Protein AF-A0A931RIU1-F1 (afdb_monomer)

Structure (mmCIF, N/CA/C/O backbone):
data_AF-A0A931RIU1-F1
#
_entry.id   AF-A0A931RIU1-F1
#
loop_
_atom_site.group_PDB
_atom_site.id
_atom_site.type_symbol
_atom_site.label_atom_id
_atom_site.label_alt_id
_atom_site.label_comp_id
_atom_site.label_asym_id
_atom_site.label_entity_id
_atom_site.label_seq_id
_atom_site.pdbx_PDB_ins_code
_atom_site.Cartn_x
_atom_site.Cartn_y
_atom_site.Cartn_z
_atom_site.occupancy
_atom_site.B_iso_or_equiv
_atom_site.auth_seq_id
_atom_site.auth_comp_id
_atom_site.auth_asym_id
_atom_site.auth_atom_id
_atom_site.pdbx_PDB_model_num
ATOM 1 N N . MET A 1 1 ? 2.334 53.697 -47.566 1.00 48.50 1 MET A N 1
ATOM 2 C CA . MET A 1 1 ? 3.402 53.007 -46.817 1.00 48.50 1 MET A CA 1
ATOM 3 C C . MET A 1 1 ? 4.826 53.383 -47.254 1.00 48.50 1 MET A C 1
ATOM 5 O O . MET A 1 1 ? 5.738 52.954 -46.578 1.00 48.50 1 MET A O 1
ATOM 9 N N . ASN A 1 2 ? 5.047 54.193 -48.310 1.00 54.34 2 ASN A N 1
ATOM 10 C CA . ASN A 1 2 ? 6.411 54.547 -48.764 1.00 54.34 2 ASN A CA 1
ATOM 11 C C . ASN A 1 2 ? 6.981 55.868 -48.213 1.00 54.34 2 ASN A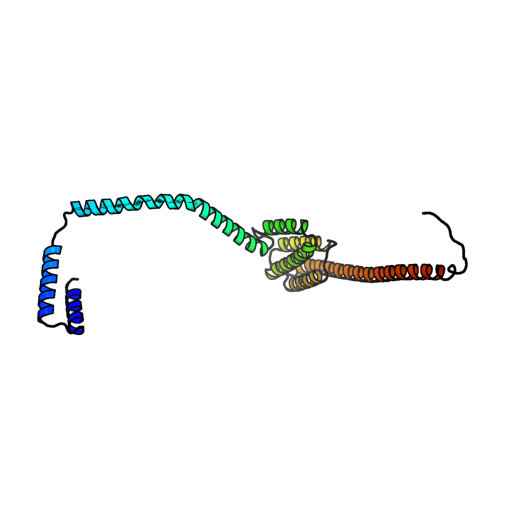 C 1
ATOM 13 O O . ASN A 1 2 ? 8.190 56.035 -48.259 1.00 54.34 2 ASN A O 1
ATOM 17 N N . LYS A 1 3 ? 6.152 56.792 -47.703 1.00 53.47 3 LYS A N 1
ATOM 18 C CA . LYS A 1 3 ? 6.641 58.090 -47.196 1.00 53.47 3 LYS A CA 1
ATOM 19 C C . LYS A 1 3 ? 7.403 57.962 -45.869 1.00 53.47 3 LYS A C 1
ATOM 21 O O . LYS A 1 3 ? 8.453 58.563 -45.726 1.00 53.47 3 LYS A O 1
ATOM 26 N N . ASP A 1 4 ? 6.952 57.077 -44.975 1.00 60.34 4 ASP A N 1
ATOM 27 C CA . ASP A 1 4 ? 7.588 56.871 -43.661 1.00 60.34 4 ASP A CA 1
ATOM 28 C C . ASP A 1 4 ? 9.042 56.386 -43.743 1.00 60.34 4 ASP A C 1
ATOM 30 O O . ASP A 1 4 ? 9.846 56.718 -42.880 1.00 60.34 4 ASP A O 1
ATOM 34 N N . PHE A 1 5 ? 9.391 55.606 -44.771 1.00 64.62 5 PHE A N 1
ATOM 35 C CA . PHE A 1 5 ? 10.747 55.079 -44.931 1.00 64.62 5 PHE A CA 1
ATOM 36 C C . PHE A 1 5 ? 11.718 56.133 -45.477 1.00 64.62 5 PHE A C 1
ATOM 38 O O . PHE A 1 5 ? 12.858 56.205 -45.032 1.00 64.62 5 PHE A O 1
ATOM 45 N N . GLU A 1 6 ? 11.262 56.968 -46.415 1.00 62.00 6 GLU A N 1
ATOM 46 C CA . GLU A 1 6 ? 12.059 58.078 -46.955 1.00 62.00 6 GLU A CA 1
ATOM 47 C C . GLU A 1 6 ? 12.343 59.118 -45.867 1.00 62.00 6 GLU A C 1
ATOM 49 O O . GLU A 1 6 ? 13.490 59.520 -45.685 1.00 62.00 6 GLU A O 1
ATOM 54 N N . ASP A 1 7 ? 11.324 59.466 -45.079 1.00 68.19 7 ASP A N 1
ATOM 55 C CA . ASP A 1 7 ? 11.454 60.432 -43.988 1.00 68.19 7 ASP A CA 1
ATOM 56 C C . ASP A 1 7 ? 12.332 59.900 -42.836 1.00 68.19 7 ASP A C 1
ATOM 58 O O . ASP A 1 7 ? 13.032 60.676 -42.178 1.00 68.19 7 ASP A O 1
ATOM 62 N N . GLN A 1 8 ? 12.338 58.580 -42.595 1.00 71.31 8 GLN A N 1
ATOM 63 C CA . GLN A 1 8 ? 13.250 57.944 -41.636 1.00 71.31 8 GLN A CA 1
ATOM 64 C C . GLN A 1 8 ? 14.701 57.949 -42.118 1.00 71.31 8 GLN A C 1
ATOM 66 O O . GLN A 1 8 ? 15.583 58.309 -41.339 1.00 71.31 8 GLN A O 1
ATOM 71 N N . LEU A 1 9 ? 14.947 57.625 -43.391 1.00 67.19 9 LEU A N 1
ATOM 72 C CA . LEU A 1 9 ? 16.302 57.637 -43.946 1.00 67.19 9 LEU A CA 1
ATOM 73 C C . LEU A 1 9 ? 16.907 59.042 -43.935 1.00 67.19 9 LEU A C 1
ATOM 75 O O . LEU A 1 9 ? 18.066 59.199 -43.573 1.00 67.19 9 LEU A O 1
ATOM 79 N N . ILE A 1 10 ? 16.128 60.077 -44.273 1.00 66.56 10 ILE A N 1
ATOM 80 C CA . ILE A 1 10 ? 16.618 61.465 -44.242 1.00 66.56 10 ILE A CA 1
ATOM 81 C C . ILE A 1 10 ? 17.047 61.857 -42.820 1.00 66.56 10 ILE A C 1
ATOM 83 O O . ILE A 1 10 ? 18.111 62.455 -42.653 1.00 66.56 10 ILE A O 1
ATOM 87 N N . ARG A 1 11 ? 16.271 61.476 -41.793 1.00 70.75 11 ARG A N 1
ATOM 88 C CA . ARG A 1 11 ? 16.632 61.745 -40.389 1.00 70.75 11 ARG A CA 1
ATOM 89 C C . ARG A 1 11 ? 17.887 61.008 -39.946 1.00 70.75 11 ARG A C 1
ATOM 91 O O . ARG A 1 11 ? 18.707 61.607 -39.258 1.00 70.75 11 ARG A O 1
ATOM 98 N N . GLU A 1 12 ? 18.043 59.740 -40.318 1.00 68.50 12 GLU A N 1
ATOM 99 C CA . GLU A 1 12 ? 19.244 58.968 -39.969 1.00 68.50 12 GLU A CA 1
ATOM 100 C C . GLU A 1 12 ? 20.494 59.546 -40.654 1.00 68.50 12 GLU A C 1
ATOM 102 O O . GLU A 1 12 ? 21.517 59.768 -40.004 1.00 68.50 12 GLU A O 1
ATOM 107 N N . LEU A 1 13 ? 20.390 59.930 -41.928 1.00 65.19 13 LEU A N 1
ATOM 108 C CA . LEU A 1 13 ? 21.502 60.531 -42.674 1.00 65.19 13 LEU A CA 1
ATOM 109 C C . LEU A 1 13 ? 21.873 61.939 -42.167 1.00 65.19 13 LEU A C 1
ATOM 111 O O . LEU A 1 13 ? 23.023 62.358 -42.281 1.00 65.19 13 LEU A O 1
ATOM 115 N N . GLU A 1 14 ? 20.921 62.693 -41.605 1.00 65.62 14 GLU A N 1
ATOM 116 C CA . GLU A 1 14 ? 21.201 63.954 -40.900 1.00 65.62 14 GLU A CA 1
ATOM 117 C C . GLU A 1 14 ? 21.941 63.737 -39.578 1.00 65.62 14 GLU A C 1
ATOM 119 O O . GLU A 1 14 ? 22.805 64.541 -39.228 1.00 65.62 14 GLU A O 1
ATOM 124 N N . THR A 1 15 ? 21.646 62.648 -38.866 1.00 70.56 15 THR A N 1
ATOM 125 C CA . THR A 1 15 ? 22.311 62.335 -37.593 1.00 70.56 15 THR A CA 1
ATOM 126 C C . THR A 1 15 ? 23.747 61.834 -37.765 1.00 70.56 15 THR A C 1
ATOM 128 O O . THR A 1 15 ? 24.555 62.016 -36.858 1.00 70.56 15 THR A O 1
ATOM 131 N N . GLU A 1 16 ? 24.091 61.276 -38.930 1.00 67.12 16 GLU A N 1
ATOM 132 C CA . GLU A 1 16 ? 25.439 60.763 -39.229 1.00 67.12 16 GLU A CA 1
ATOM 133 C C . GLU A 1 16 ? 26.384 61.796 -39.878 1.00 67.12 16 GLU A C 1
ATOM 135 O O . GLU A 1 16 ? 27.537 61.483 -40.164 1.00 67.12 16 GLU A O 1
ATOM 140 N N . GLY A 1 17 ? 25.947 63.052 -40.051 1.00 65.31 17 GLY A N 1
ATOM 141 C CA . GLY A 1 17 ? 26.822 64.154 -40.482 1.00 65.31 17 GLY A CA 1
ATOM 142 C C . GLY A 1 17 ? 27.225 64.127 -41.961 1.00 65.31 17 GLY A C 1
ATOM 143 O O . GLY A 1 17 ? 28.232 64.732 -42.327 1.00 65.31 17 GLY A O 1
ATOM 144 N N . ILE A 1 18 ? 26.445 63.446 -42.802 1.00 67.94 18 ILE A N 1
ATOM 145 C CA . ILE A 1 18 ? 26.689 63.299 -44.244 1.00 67.94 18 ILE A CA 1
ATOM 146 C C . ILE A 1 18 ? 26.502 64.640 -44.962 1.00 67.94 18 ILE A C 1
ATOM 148 O O . ILE A 1 18 ? 25.561 65.395 -44.674 1.00 67.94 18 ILE A O 1
ATOM 152 N N . THR A 1 19 ? 27.402 64.937 -45.900 1.00 71.62 19 THR A N 1
ATOM 153 C CA . THR A 1 19 ? 27.401 66.209 -46.631 1.00 71.62 19 THR A CA 1
ATOM 154 C C . THR A 1 19 ? 26.222 66.298 -47.613 1.00 71.62 19 THR A C 1
ATOM 156 O O . THR A 1 19 ? 25.706 65.269 -48.053 1.00 71.62 19 THR A O 1
ATOM 159 N N . PRO A 1 20 ? 25.741 67.509 -47.962 1.00 70.69 20 PRO A N 1
ATOM 160 C CA . PRO A 1 20 ? 24.597 67.667 -48.866 1.00 70.69 20 PRO A CA 1
ATOM 161 C C . PRO A 1 20 ? 24.788 66.972 -50.223 1.00 70.69 20 PRO A C 1
ATOM 163 O O . PRO A 1 20 ? 23.850 66.354 -50.715 1.00 70.69 20 PRO A O 1
ATOM 166 N N . ASP A 1 21 ? 26.009 66.989 -50.764 1.00 73.81 21 ASP A N 1
ATOM 167 C CA . ASP A 1 21 ? 26.331 66.400 -52.070 1.00 73.81 21 ASP A CA 1
ATOM 168 C C . ASP A 1 21 ? 26.198 64.861 -52.064 1.00 73.81 21 ASP A C 1
ATOM 170 O O . ASP A 1 21 ? 25.671 64.266 -53.002 1.00 73.81 21 ASP A O 1
ATOM 174 N N . GLU A 1 22 ? 26.583 64.201 -50.966 1.00 68.56 22 GLU A N 1
ATOM 175 C CA . GLU A 1 22 ? 26.457 62.743 -50.801 1.00 68.56 22 GLU A CA 1
ATOM 176 C C . GLU A 1 22 ? 24.992 62.295 -50.653 1.00 68.56 22 GLU A C 1
ATOM 178 O O . GLU A 1 22 ? 24.631 61.176 -51.033 1.00 68.56 22 GLU A O 1
ATOM 183 N N . LYS A 1 23 ? 24.120 63.165 -50.123 1.00 68.00 23 LYS A N 1
ATOM 184 C CA . LYS A 1 23 ? 22.680 62.880 -50.026 1.00 68.00 23 LYS A CA 1
ATOM 185 C C . LYS A 1 23 ? 22.024 62.872 -51.398 1.00 68.00 23 LYS A C 1
ATOM 187 O O . LYS A 1 23 ? 21.209 61.987 -51.664 1.00 68.00 23 LYS A O 1
ATOM 192 N N . ASP A 1 24 ? 22.392 63.814 -52.259 1.00 74.88 24 ASP A N 1
ATOM 193 C CA . ASP A 1 24 ? 21.843 63.907 -53.610 1.00 74.88 24 ASP A CA 1
ATOM 194 C C . ASP A 1 24 ? 22.252 62.692 -54.459 1.00 74.88 24 ASP A C 1
ATOM 196 O O . ASP A 1 24 ? 21.401 62.085 -55.118 1.00 74.88 24 ASP A O 1
ATOM 200 N N . GLU A 1 25 ? 23.503 62.229 -54.343 1.00 76.62 25 GLU A N 1
ATOM 201 C CA . GLU A 1 25 ? 23.949 60.985 -54.989 1.00 76.62 25 GLU A CA 1
ATOM 202 C C . GLU A 1 25 ? 23.181 59.753 -54.483 1.00 76.62 25 GLU A C 1
ATOM 204 O O . GLU A 1 25 ? 22.768 58.893 -55.271 1.00 76.62 25 GLU A O 1
ATOM 209 N N . LEU A 1 26 ? 22.924 59.666 -53.173 1.00 69.00 26 LEU A N 1
ATOM 210 C CA . LEU A 1 26 ? 22.159 58.559 -52.597 1.00 69.00 26 LEU A CA 1
ATOM 211 C C . LEU A 1 26 ? 20.701 58.567 -53.083 1.00 69.00 26 LEU A C 1
ATOM 213 O O . LEU A 1 26 ? 20.138 57.507 -53.380 1.00 69.00 26 LEU A O 1
ATOM 217 N N . PHE A 1 27 ? 20.093 59.749 -53.207 1.00 73.25 27 PHE A N 1
ATOM 218 C CA . PHE A 1 27 ? 18.749 59.899 -53.764 1.00 73.25 27 PHE A CA 1
ATOM 219 C C . PHE A 1 27 ? 18.682 59.469 -55.228 1.00 73.25 27 PHE A C 1
ATOM 221 O O . PHE A 1 27 ? 17.726 58.786 -55.617 1.00 73.25 27 PHE A O 1
ATOM 228 N N . ASP A 1 28 ? 19.703 59.785 -56.021 1.00 78.62 28 ASP A N 1
ATOM 229 C CA . ASP A 1 28 ? 19.803 59.334 -57.408 1.00 78.62 28 ASP A CA 1
ATOM 230 C C . ASP A 1 28 ? 19.956 57.814 -57.510 1.00 78.62 28 ASP A C 1
ATOM 232 O O . ASP A 1 28 ? 19.259 57.178 -58.309 1.00 78.62 28 ASP A O 1
ATOM 236 N N . VAL A 1 29 ? 20.762 57.190 -56.643 1.00 72.69 29 VAL A N 1
ATOM 237 C CA . VAL A 1 29 ? 20.879 55.724 -56.575 1.00 72.69 29 VAL A CA 1
ATOM 238 C C . VAL A 1 29 ? 19.557 55.087 -56.146 1.00 72.69 29 VAL A C 1
ATOM 240 O O . VAL A 1 29 ? 19.110 54.124 -56.772 1.00 72.69 29 VAL A O 1
ATOM 243 N N . ILE A 1 30 ? 18.870 55.632 -55.139 1.00 69.00 30 ILE A N 1
ATOM 244 C CA . ILE A 1 30 ? 17.562 55.129 -54.690 1.00 69.00 30 ILE A CA 1
ATOM 245 C C . ILE A 1 30 ? 16.519 55.264 -55.804 1.00 69.00 30 ILE A C 1
ATOM 247 O O . ILE A 1 30 ? 15.737 54.336 -56.034 1.00 69.00 30 ILE A O 1
ATOM 251 N N . ASN A 1 31 ? 16.514 56.375 -56.539 1.00 69.81 31 ASN A N 1
ATOM 252 C CA . ASN A 1 31 ? 15.610 56.574 -57.669 1.00 69.81 31 ASN A CA 1
ATOM 253 C C . ASN A 1 31 ? 15.955 55.655 -58.846 1.00 69.81 31 ASN A C 1
ATOM 255 O O . ASN A 1 31 ? 15.049 55.094 -59.469 1.00 69.81 31 ASN A O 1
ATOM 259 N N . MET A 1 32 ? 17.237 55.406 -59.106 1.00 70.94 32 MET A N 1
ATOM 260 C CA . MET A 1 32 ? 17.698 54.431 -60.095 1.00 70.94 32 MET A CA 1
ATOM 261 C C . MET A 1 32 ? 17.308 52.996 -59.698 1.00 70.94 32 MET A C 1
ATOM 263 O O . MET A 1 32 ? 16.842 52.223 -60.542 1.00 70.94 32 MET A O 1
ATOM 267 N N . VAL A 1 33 ? 17.392 52.649 -58.411 1.00 65.50 33 VAL A N 1
ATOM 268 C CA . VAL A 1 33 ? 16.948 51.360 -57.848 1.00 65.50 33 VAL A CA 1
ATOM 269 C C . VAL A 1 33 ? 15.422 51.227 -57.876 1.00 65.50 33 VAL A C 1
ATOM 271 O O . VAL A 1 33 ? 14.895 50.164 -58.199 1.00 65.50 33 VAL A O 1
ATOM 274 N N . LYS A 1 34 ? 14.664 52.297 -57.624 1.00 65.06 34 LYS A N 1
ATOM 275 C CA . LYS A 1 34 ? 13.199 52.307 -57.803 1.00 65.06 34 LYS A CA 1
ATOM 276 C C . LYS A 1 34 ? 12.810 52.127 -59.269 1.00 65.06 34 LYS A C 1
ATOM 278 O O . LYS A 1 34 ? 11.916 51.342 -59.582 1.00 65.06 34 LYS A O 1
ATOM 283 N N . LYS A 1 35 ? 13.527 52.786 -60.180 1.00 65.50 35 LYS A N 1
ATOM 284 C CA . LYS A 1 35 ? 13.304 52.681 -61.628 1.00 65.50 35 LYS A CA 1
ATOM 285 C C . LYS A 1 35 ? 13.650 51.286 -62.165 1.00 65.50 35 LYS A C 1
ATOM 287 O O . LYS A 1 35 ? 12.975 50.806 -63.071 1.00 65.50 35 LYS A O 1
ATOM 292 N N . THR A 1 36 ? 14.636 50.605 -61.576 1.00 62.34 36 THR A N 1
ATOM 293 C CA . THR A 1 36 ? 15.013 49.220 -61.927 1.00 62.34 36 THR A CA 1
ATOM 294 C C . THR A 1 36 ? 14.206 48.148 -61.182 1.00 62.34 36 THR A C 1
ATOM 296 O O . THR A 1 36 ? 13.970 47.073 -61.731 1.00 62.34 36 THR A O 1
ATOM 299 N N . SER A 1 37 ? 13.695 48.420 -59.977 1.00 56.12 37 SER A N 1
ATOM 300 C CA . SER A 1 37 ? 12.787 47.513 -59.248 1.00 56.12 37 SER A CA 1
ATOM 301 C C . SER A 1 37 ? 11.350 47.528 -59.784 1.00 56.12 37 SER A C 1
ATOM 303 O O . SER A 1 37 ? 10.587 46.603 -59.510 1.00 56.12 37 SER A O 1
ATOM 305 N N . GLY A 1 38 ? 11.016 48.493 -60.649 1.00 53.31 38 GLY A N 1
ATOM 306 C CA . GLY A 1 38 ? 9.812 48.518 -61.485 1.00 53.31 38 GLY A CA 1
ATOM 307 C C . GLY A 1 38 ? 9.762 47.464 -62.603 1.00 53.31 38 GLY A C 1
ATOM 308 O O . GLY A 1 38 ? 8.866 47.515 -63.446 1.00 53.31 38 GLY A O 1
ATOM 309 N N . ILE A 1 39 ? 10.680 46.488 -62.637 1.00 55.91 39 ILE A N 1
ATOM 310 C CA . ILE A 1 39 ? 10.498 45.286 -63.459 1.00 55.91 39 ILE A CA 1
ATOM 311 C C . ILE A 1 39 ? 9.358 44.482 -62.829 1.00 55.91 39 ILE A C 1
ATOM 313 O O . ILE A 1 39 ? 9.566 43.654 -61.938 1.00 55.91 39 ILE A O 1
ATOM 317 N N . ASN A 1 40 ? 8.139 44.724 -63.312 1.00 56.31 40 ASN A N 1
ATOM 318 C CA . ASN A 1 40 ? 6.987 43.851 -63.121 1.00 56.31 40 ASN A CA 1
ATOM 319 C C . ASN A 1 40 ? 7.362 42.446 -63.604 1.00 56.31 40 ASN A C 1
ATOM 321 O O . ASN A 1 40 ? 7.208 42.103 -64.778 1.00 56.31 40 ASN A O 1
ATOM 325 N N . ARG A 1 41 ? 7.916 41.628 -62.701 1.00 58.66 41 ARG A N 1
ATOM 326 C CA . ARG A 1 41 ? 8.258 40.237 -62.993 1.00 58.66 41 ARG A CA 1
ATOM 327 C C . ARG A 1 41 ? 6.980 39.547 -63.443 1.00 58.66 41 ARG A C 1
ATOM 329 O O . ARG A 1 41 ? 6.005 39.521 -62.692 1.00 58.66 41 ARG A O 1
ATOM 336 N N . SER A 1 42 ? 7.016 39.018 -64.665 1.00 67.25 42 SER A N 1
ATOM 337 C CA . SER A 1 42 ? 5.909 38.301 -65.295 1.00 67.25 42 SER A CA 1
ATOM 338 C C . SER A 1 42 ? 5.249 37.347 -64.298 1.00 67.25 42 SER A C 1
ATOM 340 O O . SER A 1 42 ? 5.933 36.606 -63.585 1.00 67.25 42 SER A O 1
ATOM 342 N N . GLU A 1 43 ? 3.916 37.352 -64.258 1.00 70.44 43 GLU A N 1
ATOM 343 C CA . GLU A 1 43 ? 3.120 36.452 -63.415 1.00 70.44 43 GLU A CA 1
ATOM 344 C C . GLU A 1 43 ? 3.524 34.979 -63.607 1.00 70.44 43 GLU A C 1
ATOM 346 O O . GLU A 1 43 ? 3.479 34.185 -62.667 1.00 70.44 43 GLU A O 1
ATOM 351 N N . ASN A 1 44 ? 4.036 34.623 -64.789 1.00 73.50 44 ASN A N 1
ATOM 352 C CA . ASN A 1 44 ? 4.545 33.285 -65.080 1.00 73.50 44 ASN A CA 1
ATOM 353 C C . ASN A 1 44 ? 5.834 32.967 -64.309 1.00 73.50 44 ASN A C 1
ATOM 355 O O . ASN A 1 44 ? 6.002 31.840 -63.848 1.00 73.50 44 ASN A O 1
ATOM 359 N N . PHE A 1 45 ? 6.716 33.949 -64.103 1.00 73.81 45 PHE A N 1
ATOM 360 C CA . PHE A 1 45 ? 7.918 33.777 -63.285 1.00 73.81 45 PHE A CA 1
ATOM 361 C C . PHE A 1 45 ? 7.563 33.633 -61.803 1.00 73.81 45 PHE A C 1
ATOM 363 O O . PHE A 1 45 ? 8.088 32.746 -61.133 1.00 73.81 45 PHE A O 1
ATOM 370 N N . LYS A 1 46 ? 6.627 34.448 -61.295 1.00 72.94 46 LYS A N 1
ATOM 371 C CA . LYS A 1 46 ? 6.143 34.321 -59.909 1.00 72.94 46 LYS A CA 1
ATOM 372 C C . LYS A 1 46 ? 5.510 32.953 -59.677 1.00 72.94 46 LYS A C 1
ATOM 374 O O . LYS A 1 46 ? 5.860 32.283 -58.710 1.00 72.94 46 LYS A O 1
ATOM 379 N N . LYS A 1 47 ? 4.645 32.502 -60.593 1.00 74.31 47 LYS A N 1
ATOM 380 C CA . LYS A 1 47 ? 4.045 31.163 -60.535 1.00 74.31 47 LYS A CA 1
ATOM 381 C C . LYS A 1 47 ? 5.104 30.065 -60.606 1.00 74.31 47 LYS A C 1
ATOM 383 O O . LYS A 1 47 ? 5.060 29.158 -59.784 1.00 74.31 47 LYS A O 1
ATOM 388 N N . ALA A 1 48 ? 6.084 30.158 -61.506 1.00 77.00 48 ALA A N 1
ATOM 389 C CA . ALA A 1 48 ? 7.170 29.180 -61.602 1.00 77.00 48 ALA A CA 1
ATOM 390 C C . ALA A 1 48 ? 8.028 29.127 -60.325 1.00 77.00 48 ALA A C 1
ATOM 392 O O . ALA A 1 48 ? 8.365 28.042 -59.849 1.00 77.00 48 ALA A O 1
ATOM 393 N N . TYR A 1 49 ? 8.330 30.281 -59.727 1.00 75.50 49 TYR A N 1
ATOM 394 C CA . TYR A 1 49 ? 9.105 30.374 -58.489 1.00 75.50 49 TYR A CA 1
ATOM 395 C C . TYR A 1 49 ? 8.325 29.846 -57.277 1.00 75.50 49 TYR A C 1
ATOM 397 O O . TYR A 1 49 ? 8.855 29.062 -56.489 1.00 75.50 49 TYR A O 1
ATOM 405 N N . LEU A 1 50 ? 7.039 30.194 -57.165 1.00 74.19 50 LEU A N 1
ATOM 406 C CA . LEU A 1 50 ? 6.144 29.668 -56.130 1.00 74.19 50 LEU A CA 1
ATOM 407 C C . LEU A 1 50 ? 5.959 28.154 -56.254 1.00 74.19 50 LEU A C 1
ATOM 409 O O . LEU A 1 50 ? 5.972 27.456 -55.244 1.00 74.19 50 LEU A O 1
ATOM 413 N N . ASN A 1 51 ? 5.850 27.629 -57.475 1.00 72.62 51 ASN A N 1
ATOM 414 C CA . ASN A 1 51 ? 5.731 26.190 -57.700 1.00 72.62 51 ASN A CA 1
ATOM 415 C C . ASN A 1 51 ? 7.037 25.454 -57.334 1.00 72.62 51 ASN A C 1
ATOM 417 O O . ASN A 1 51 ? 7.007 24.365 -56.760 1.00 72.62 51 ASN A O 1
ATOM 421 N N . LYS A 1 52 ? 8.198 26.085 -57.568 1.00 73.12 52 LYS A N 1
ATOM 422 C CA . LYS A 1 52 ? 9.512 25.564 -57.151 1.00 73.12 52 LYS A CA 1
ATOM 423 C C . LYS A 1 52 ? 9.683 25.558 -55.622 1.00 73.12 52 LYS A C 1
ATOM 425 O O . LYS A 1 52 ? 10.205 24.587 -55.081 1.00 73.12 52 LYS A O 1
ATOM 430 N N . LEU A 1 53 ? 9.184 26.581 -54.921 1.00 65.06 53 LEU A N 1
ATOM 431 C CA . LEU A 1 53 ? 9.160 26.640 -53.449 1.00 65.06 53 LEU A CA 1
ATOM 432 C C . LEU A 1 53 ? 8.141 25.669 -52.827 1.00 65.06 53 LEU A C 1
ATOM 434 O O . LEU A 1 53 ? 8.413 25.062 -51.793 1.00 65.06 53 LEU A O 1
ATOM 438 N N . SER A 1 54 ? 6.976 25.498 -53.455 1.00 60.97 54 SER A N 1
ATOM 439 C CA . SER A 1 54 ? 5.925 24.578 -53.000 1.00 60.97 54 SER A CA 1
ATOM 440 C C . SER A 1 54 ? 6.380 23.116 -53.067 1.00 60.97 54 SER A C 1
ATOM 442 O O . SER A 1 54 ? 6.178 22.359 -52.114 1.00 60.97 54 SER A O 1
ATOM 444 N N . ASN A 1 55 ? 7.078 22.731 -54.140 1.00 57.91 55 ASN A N 1
ATOM 445 C CA . ASN A 1 55 ? 7.575 21.365 -54.306 1.00 57.91 55 ASN A CA 1
ATOM 446 C C . ASN A 1 55 ? 8.766 21.012 -53.397 1.00 57.91 55 ASN A C 1
ATOM 448 O O . ASN A 1 55 ? 8.985 19.832 -53.148 1.00 57.91 55 ASN A O 1
ATOM 452 N N . GLN A 1 56 ? 9.472 21.987 -52.807 1.00 56.53 56 GLN A N 1
ATOM 453 C CA . GLN A 1 56 ? 10.513 21.712 -51.802 1.00 56.53 56 GLN A CA 1
ATOM 454 C C . GLN A 1 56 ? 9.966 21.301 -50.419 1.00 56.53 56 GLN A C 1
ATOM 456 O O . GLN A 1 56 ? 10.712 20.769 -49.599 1.00 56.53 56 GLN A O 1
ATOM 461 N N . LYS A 1 57 ? 8.673 21.505 -50.123 1.00 52.44 57 LYS A N 1
ATOM 462 C CA . LYS A 1 57 ? 8.093 21.164 -48.806 1.00 52.44 57 LYS A CA 1
ATOM 463 C C . LYS A 1 57 ? 7.688 19.692 -48.642 1.00 52.44 57 LYS A C 1
ATOM 465 O O . LYS A 1 57 ? 7.339 19.300 -47.529 1.00 52.44 57 LYS A O 1
ATOM 470 N N . LYS A 1 58 ? 7.729 18.874 -49.700 1.00 52.62 58 LYS A N 1
ATOM 471 C CA . LYS A 1 58 ? 7.196 17.497 -49.668 1.00 52.62 58 LYS A CA 1
ATOM 472 C C . LYS A 1 58 ? 8.139 16.440 -49.080 1.00 52.62 58 LYS A C 1
ATOM 474 O O . LYS A 1 58 ? 7.661 15.368 -48.733 1.00 52.62 58 LYS A O 1
ATOM 479 N N . GLU A 1 59 ? 9.422 16.733 -48.862 1.00 53.50 59 GLU A N 1
ATOM 480 C CA . GLU A 1 59 ? 10.363 15.733 -48.318 1.00 53.50 59 GLU A CA 1
ATOM 481 C C . GLU A 1 59 ? 10.455 15.693 -46.782 1.00 53.50 59 GLU A C 1
ATOM 483 O O . GLU A 1 59 ? 11.004 14.751 -46.217 1.00 53.50 59 GLU A O 1
ATOM 488 N N . LYS A 1 60 ? 9.846 16.644 -46.057 1.00 53.06 60 LYS A N 1
ATOM 489 C CA . LYS A 1 60 ? 9.878 16.637 -44.578 1.00 53.06 60 LYS A CA 1
ATOM 490 C C . LYS A 1 60 ? 8.909 15.640 -43.920 1.00 53.06 60 LYS A C 1
ATOM 492 O O . LYS A 1 60 ? 8.942 15.494 -42.702 1.00 53.06 60 LYS A O 1
ATOM 497 N N . PHE A 1 61 ? 8.076 14.938 -44.691 1.00 50.31 61 PHE A N 1
ATOM 498 C CA . PHE A 1 61 ? 7.110 13.967 -44.157 1.00 50.31 61 PHE A CA 1
ATOM 499 C C . PHE A 1 61 ? 7.692 12.571 -43.879 1.00 50.31 61 PHE A C 1
ATOM 501 O O . PHE A 1 61 ? 7.069 11.805 -43.150 1.00 50.31 61 PHE A O 1
ATOM 508 N N . PHE A 1 62 ? 8.885 12.243 -44.385 1.00 51.19 62 PHE A N 1
ATOM 509 C CA . PHE A 1 62 ? 9.491 10.922 -44.161 1.00 51.19 62 PHE A CA 1
ATOM 510 C C . PHE A 1 62 ? 10.274 10.814 -42.847 1.00 51.19 62 PHE A C 1
ATOM 512 O O . PHE A 1 62 ? 10.394 9.725 -42.293 1.00 51.19 62 PHE A O 1
ATOM 519 N N . TYR A 1 63 ? 10.737 11.936 -42.287 1.00 53.09 63 TYR A N 1
ATOM 520 C CA . TYR A 1 63 ? 11.402 11.924 -40.983 1.00 53.09 63 TYR A CA 1
ATOM 521 C C . TYR A 1 63 ? 10.419 11.685 -39.830 1.00 53.09 63 TYR A C 1
ATOM 523 O O . TYR A 1 63 ? 10.815 11.120 -38.819 1.00 53.09 63 TYR A O 1
ATOM 531 N N . SER A 1 64 ? 9.132 12.039 -39.958 1.00 56.72 64 SER A N 1
ATOM 532 C CA . SER A 1 64 ? 8.171 11.813 -38.866 1.00 56.72 64 SER A CA 1
ATOM 533 C C . SER A 1 64 ? 7.863 10.326 -38.659 1.00 56.72 64 SER A C 1
ATOM 535 O O . SER A 1 64 ? 7.747 9.887 -37.520 1.00 56.72 64 SER A O 1
ATOM 537 N N . GLN A 1 65 ? 7.816 9.521 -39.725 1.00 58.31 65 GLN A N 1
ATOM 538 C CA . GLN A 1 65 ? 7.461 8.098 -39.641 1.00 58.31 65 GLN A CA 1
ATOM 539 C C . GLN A 1 65 ? 8.490 7.243 -38.892 1.00 58.31 65 GLN A C 1
ATOM 541 O O . GLN A 1 65 ? 8.107 6.270 -38.248 1.00 58.31 65 GLN A O 1
ATOM 546 N N . ILE A 1 66 ? 9.768 7.626 -38.914 1.00 66.25 66 ILE A N 1
ATOM 547 C CA . ILE A 1 66 ? 10.841 6.880 -38.238 1.00 66.25 66 ILE A CA 1
ATOM 548 C C . ILE A 1 66 ? 10.845 7.163 -36.725 1.00 66.25 66 ILE A C 1
ATOM 550 O O . ILE A 1 66 ? 11.120 6.265 -35.931 1.00 66.25 66 ILE A O 1
ATOM 554 N N . TYR A 1 67 ? 10.480 8.379 -36.302 1.00 72.81 67 TYR A N 1
ATOM 555 C CA . TYR A 1 67 ? 10.461 8.754 -34.881 1.00 72.81 67 TYR A CA 1
ATOM 556 C C . TYR A 1 67 ? 9.112 8.522 -34.191 1.00 72.81 67 TYR A C 1
ATOM 558 O O . TYR A 1 67 ? 9.083 8.461 -32.965 1.00 72.81 67 TYR A O 1
ATOM 566 N N . ILE A 1 68 ? 8.007 8.351 -34.931 1.00 77.38 68 ILE A N 1
ATOM 567 C CA . ILE A 1 68 ? 6.691 8.002 -34.363 1.00 77.38 68 ILE A CA 1
ATOM 568 C C . ILE A 1 68 ? 6.743 6.751 -33.463 1.00 77.38 68 ILE A C 1
ATOM 570 O O . ILE A 1 68 ? 6.272 6.848 -32.329 1.00 77.38 68 ILE A O 1
ATOM 574 N N . PRO A 1 69 ? 7.319 5.601 -33.872 1.00 79.38 69 PRO A N 1
ATOM 575 C CA . PRO A 1 69 ? 7.373 4.427 -32.998 1.00 79.38 69 PRO A CA 1
ATOM 576 C C . PRO A 1 69 ? 8.256 4.655 -31.763 1.00 79.38 69 PRO A C 1
ATOM 578 O O . PRO A 1 69 ? 7.902 4.209 -30.675 1.00 79.38 69 PRO A O 1
ATOM 581 N N . ALA A 1 70 ? 9.356 5.404 -31.894 1.00 82.88 70 ALA A N 1
ATOM 582 C CA . ALA A 1 70 ? 10.213 5.758 -30.763 1.00 82.88 70 ALA A CA 1
ATOM 583 C C . ALA A 1 70 ? 9.505 6.701 -29.772 1.00 82.88 70 ALA A C 1
ATOM 585 O O . ALA A 1 70 ? 9.592 6.491 -28.567 1.00 82.88 70 ALA A O 1
ATOM 586 N N . LEU A 1 71 ? 8.759 7.695 -30.265 1.00 82.88 71 LEU A N 1
ATOM 587 C CA . LEU A 1 71 ? 7.952 8.605 -29.446 1.00 82.88 71 LEU A CA 1
ATOM 588 C C . LEU A 1 71 ? 6.791 7.890 -28.752 1.00 82.88 71 LEU A C 1
ATOM 590 O O . LEU A 1 71 ? 6.502 8.169 -27.593 1.00 82.88 71 LEU A O 1
ATOM 594 N N . LEU A 1 72 ? 6.136 6.947 -29.430 1.00 83.31 72 LEU A N 1
ATOM 595 C CA . LEU A 1 72 ? 5.101 6.117 -28.813 1.00 83.31 72 LEU A CA 1
ATOM 596 C C . LEU A 1 72 ? 5.689 5.227 -27.721 1.00 83.31 72 LEU A C 1
ATOM 598 O O . LEU A 1 72 ? 5.099 5.113 -26.651 1.00 83.31 72 LEU A O 1
ATOM 602 N N . PHE A 1 73 ? 6.862 4.638 -27.960 1.00 86.75 73 PHE A N 1
ATOM 603 C CA . PHE A 1 73 ? 7.549 3.828 -26.963 1.00 86.75 73 PHE A CA 1
ATOM 604 C C . PHE A 1 73 ? 7.970 4.656 -25.745 1.00 86.75 73 PHE A C 1
ATOM 606 O O . PHE A 1 73 ? 7.708 4.242 -24.619 1.00 86.75 73 PHE A O 1
ATOM 613 N N . THR A 1 74 ? 8.558 5.841 -25.936 1.00 84.50 74 THR A N 1
ATOM 614 C CA . THR A 1 74 ? 8.933 6.717 -24.813 1.00 84.50 74 THR A CA 1
ATOM 615 C C . THR A 1 74 ? 7.715 7.244 -24.068 1.00 84.50 74 THR A C 1
ATOM 617 O O . THR A 1 74 ? 7.740 7.300 -22.841 1.00 84.50 74 THR A O 1
ATOM 620 N N . PHE A 1 75 ? 6.626 7.561 -24.768 1.00 84.50 75 PHE A N 1
ATOM 621 C CA . PHE A 1 75 ? 5.363 7.950 -24.146 1.00 84.50 75 PHE A CA 1
ATOM 622 C C . PHE A 1 75 ? 4.744 6.800 -23.341 1.00 84.50 75 PHE A C 1
ATOM 624 O O . PHE A 1 75 ? 4.294 7.006 -22.216 1.00 84.50 75 PHE A O 1
ATOM 631 N N . LEU A 1 76 ? 4.785 5.572 -23.862 1.00 84.75 76 LEU A N 1
ATOM 632 C CA . LEU A 1 76 ? 4.317 4.381 -23.155 1.00 84.75 76 LEU A CA 1
ATOM 633 C C . LEU A 1 76 ? 5.184 4.081 -21.925 1.00 84.75 76 LEU A C 1
ATOM 635 O O . LEU A 1 76 ? 4.653 3.784 -20.856 1.00 84.75 76 LEU A O 1
ATOM 639 N N . LEU A 1 77 ? 6.507 4.228 -22.049 1.00 83.06 77 LEU A N 1
ATOM 640 C CA . LEU A 1 77 ? 7.445 4.109 -20.935 1.00 83.06 77 LEU A CA 1
ATOM 641 C C . LEU A 1 77 ? 7.172 5.183 -19.875 1.00 83.06 77 LEU A C 1
ATOM 643 O O . LEU A 1 77 ? 7.156 4.883 -18.686 1.00 83.06 77 LEU A O 1
ATOM 647 N N . PHE A 1 78 ? 6.895 6.417 -20.298 1.00 81.38 78 PHE A N 1
ATOM 648 C CA . PHE A 1 78 ? 6.529 7.513 -19.406 1.00 81.38 78 PHE A CA 1
ATOM 649 C C . PHE A 1 78 ? 5.211 7.234 -18.678 1.00 81.38 78 PHE A C 1
ATOM 651 O O . PHE A 1 78 ? 5.143 7.438 -17.472 1.00 81.38 78 PHE A O 1
ATOM 658 N N . ILE A 1 79 ? 4.193 6.700 -19.361 1.00 76.00 79 ILE A N 1
ATOM 659 C CA . ILE A 1 79 ? 2.932 6.276 -18.727 1.00 76.00 79 ILE A CA 1
ATOM 660 C C . ILE A 1 79 ? 3.175 5.146 -17.723 1.00 76.00 79 ILE A C 1
ATOM 662 O O . ILE A 1 79 ? 2.600 5.165 -16.638 1.00 76.00 79 ILE A O 1
ATOM 666 N N . LEU A 1 80 ? 4.040 4.183 -18.044 1.00 72.94 80 LEU A N 1
ATOM 667 C CA . LEU A 1 80 ? 4.420 3.104 -17.129 1.00 72.94 80 LEU A CA 1
ATOM 668 C C . LEU A 1 80 ? 5.146 3.642 -15.887 1.00 72.94 80 LEU A C 1
ATOM 670 O O . LEU A 1 80 ? 4.791 3.299 -14.760 1.00 72.94 80 LEU A O 1
ATOM 674 N N . ILE A 1 81 ? 6.122 4.530 -16.069 1.00 71.31 81 ILE A N 1
ATOM 675 C CA . ILE A 1 81 ? 6.893 5.118 -14.966 1.00 71.31 81 ILE A CA 1
ATOM 676 C C . ILE A 1 81 ? 6.005 6.044 -14.120 1.00 71.31 81 ILE A C 1
ATOM 678 O O . ILE A 1 81 ? 5.975 5.920 -12.899 1.00 71.31 81 ILE A O 1
ATOM 682 N N . ALA A 1 82 ? 5.213 6.920 -14.737 1.00 64.31 82 ALA A N 1
ATOM 683 C CA . ALA A 1 82 ? 4.277 7.780 -14.013 1.00 64.31 82 ALA A CA 1
ATOM 684 C C . ALA A 1 82 ? 3.192 6.956 -13.296 1.00 64.31 82 ALA A C 1
ATOM 686 O O . ALA A 1 82 ? 2.873 7.209 -12.133 1.00 64.31 82 ALA A O 1
ATOM 687 N N . GLY A 1 83 ? 2.673 5.921 -13.960 1.00 61.00 83 GLY A N 1
ATOM 688 C CA . GLY A 1 83 ? 1.662 5.019 -13.418 1.00 61.00 83 GLY A CA 1
ATOM 689 C C . GLY A 1 83 ? 2.155 4.214 -12.218 1.00 61.00 83 GLY A C 1
ATOM 690 O O . GLY A 1 83 ? 1.403 4.039 -11.263 1.00 61.00 83 GLY A O 1
ATOM 691 N N . THR A 1 84 ? 3.417 3.776 -12.205 1.00 61.09 84 THR A N 1
ATOM 692 C CA . THR A 1 84 ? 3.988 3.038 -11.062 1.00 61.09 84 THR A CA 1
ATOM 693 C C . THR A 1 84 ? 4.132 3.907 -9.813 1.00 61.09 84 THR A C 1
ATOM 695 O O . THR A 1 84 ? 3.796 3.450 -8.718 1.00 61.09 84 THR A O 1
ATOM 698 N N . VAL A 1 85 ? 4.531 5.175 -9.955 1.00 62.84 85 VAL A N 1
ATOM 699 C CA . VAL A 1 85 ? 4.606 6.117 -8.821 1.00 62.84 85 VAL A CA 1
ATOM 700 C C . VAL A 1 85 ? 3.215 6.383 -8.241 1.00 62.84 85 VAL A C 1
ATOM 702 O O . VAL A 1 85 ? 3.025 6.362 -7.022 1.00 62.84 85 VAL A O 1
ATOM 705 N N . SER A 1 86 ? 2.212 6.573 -9.101 1.00 62.28 86 SER A N 1
ATOM 706 C CA . SER A 1 86 ? 0.820 6.720 -8.663 1.00 62.28 86 SER A CA 1
ATOM 707 C C . SER A 1 86 ? 0.253 5.433 -8.056 1.00 62.28 86 SER A C 1
ATOM 709 O O . SER A 1 86 ? -0.527 5.502 -7.106 1.00 62.28 86 SER A O 1
ATOM 711 N N . ALA A 1 87 ? 0.668 4.260 -8.543 1.00 64.94 87 ALA A N 1
ATOM 712 C CA . ALA A 1 87 ? 0.245 2.974 -7.999 1.00 64.94 87 ALA A CA 1
ATOM 713 C C . ALA A 1 87 ? 0.730 2.774 -6.558 1.00 64.94 87 ALA A C 1
ATOM 715 O O . ALA A 1 87 ? -0.042 2.305 -5.725 1.00 64.94 87 ALA A O 1
ATOM 716 N N . GLN A 1 88 ? 1.950 3.193 -6.211 1.00 69.94 88 GLN A N 1
ATOM 717 C CA . GLN A 1 88 ? 2.461 3.055 -4.838 1.00 69.94 88 GLN A CA 1
ATOM 718 C C . GLN A 1 88 ? 1.645 3.850 -3.806 1.00 69.94 88 GLN A C 1
ATOM 720 O O . GLN A 1 88 ? 1.435 3.378 -2.688 1.00 69.94 88 GLN A O 1
ATOM 725 N N . LYS A 1 89 ? 1.125 5.021 -4.192 1.00 79.00 89 LYS A N 1
ATOM 726 C CA . LYS A 1 89 ? 0.253 5.855 -3.344 1.00 79.00 89 LYS A CA 1
ATOM 727 C C . LYS A 1 89 ? -1.213 5.436 -3.378 1.00 79.00 89 LYS A C 1
ATOM 729 O O . LYS A 1 89 ? -2.041 6.063 -2.719 1.00 79.00 89 LYS A O 1
ATOM 734 N N . SER A 1 90 ? -1.550 4.418 -4.165 1.00 81.38 90 SER A N 1
ATOM 735 C CA . SER A 1 90 ? -2.943 4.057 -4.344 1.00 81.38 90 SER A CA 1
ATOM 736 C C . SER A 1 90 ? -3.535 3.446 -3.075 1.00 81.38 90 SER A C 1
ATOM 738 O O . SER A 1 90 ? -2.896 2.639 -2.390 1.00 81.38 90 SER A O 1
ATOM 740 N N . LEU A 1 91 ? -4.763 3.864 -2.771 1.00 83.50 91 LEU A N 1
ATOM 741 C CA . LEU A 1 91 ? -5.572 3.332 -1.679 1.00 83.50 91 LEU A CA 1
ATOM 742 C C . LEU A 1 91 ? -6.425 2.146 -2.155 1.00 83.50 91 LEU A C 1
ATOM 744 O O . LEU A 1 91 ? -6.762 2.066 -3.344 1.00 83.50 91 LEU A O 1
ATOM 748 N N . PRO A 1 92 ? -6.841 1.261 -1.233 1.00 83.06 92 PRO A N 1
ATOM 749 C CA . PRO A 1 92 ? -7.809 0.210 -1.523 1.00 83.06 92 PRO A CA 1
ATOM 750 C C . PRO A 1 92 ? -9.041 0.762 -2.256 1.00 83.06 92 PRO A C 1
ATOM 752 O O . PRO A 1 92 ? -9.634 1.757 -1.843 1.00 83.06 92 PRO A O 1
ATOM 755 N N . GLY A 1 93 ? -9.419 0.121 -3.365 1.00 82.38 93 GLY A N 1
ATOM 756 C CA . GLY A 1 93 ? -10.536 0.548 -4.220 1.00 82.38 93 GLY A CA 1
ATOM 757 C C . GLY A 1 93 ? -10.154 1.487 -5.371 1.00 82.38 93 GLY A C 1
ATOM 758 O O . GLY A 1 93 ? -11.006 1.800 -6.198 1.00 82.38 93 GLY A O 1
ATOM 759 N N . GLN A 1 94 ? -8.892 1.915 -5.475 1.00 85.38 94 GLN A N 1
ATOM 760 C CA . GLN A 1 94 ? -8.411 2.671 -6.634 1.00 85.38 94 GLN A CA 1
ATOM 761 C C . GLN A 1 94 ? -7.957 1.743 -7.779 1.00 85.38 94 GLN A C 1
ATOM 763 O O . GLN A 1 94 ? -7.463 0.644 -7.511 1.00 85.38 94 GLN A O 1
ATOM 768 N N . PRO A 1 95 ? -8.049 2.178 -9.055 1.00 84.12 95 PRO A N 1
ATOM 769 C CA . PRO A 1 95 ? -7.742 1.333 -10.218 1.00 84.12 95 PRO A CA 1
ATOM 770 C C . PRO A 1 95 ? -6.331 0.733 -10.228 1.00 84.12 95 PRO A C 1
ATOM 772 O O . PRO A 1 95 ? -6.132 -0.368 -10.729 1.00 84.12 95 PRO A O 1
ATOM 775 N N . LEU A 1 96 ? -5.352 1.445 -9.663 1.00 86.00 96 LEU A N 1
ATOM 776 C CA . LEU A 1 96 ? -3.949 1.021 -9.635 1.00 86.00 96 LEU A CA 1
ATOM 777 C C . LEU A 1 96 ? -3.579 0.186 -8.397 1.00 86.00 96 LEU A C 1
ATOM 779 O O . LEU A 1 96 ? -2.462 -0.327 -8.317 1.00 86.00 96 LEU A O 1
ATOM 783 N N . TYR A 1 97 ? -4.507 -0.005 -7.456 1.00 85.06 97 TYR A N 1
ATOM 784 C CA . TYR A 1 97 ? -4.257 -0.776 -6.238 1.00 85.06 97 TYR A CA 1
ATOM 785 C C . TYR A 1 97 ? -3.897 -2.248 -6.500 1.00 85.06 97 TYR A C 1
ATOM 787 O O . TYR A 1 97 ? -2.956 -2.740 -5.882 1.00 85.06 97 TYR A O 1
ATOM 795 N N . PRO A 1 98 ? -4.532 -2.968 -7.448 1.00 86.19 98 PRO A N 1
ATOM 796 C CA . PRO A 1 98 ? -4.119 -4.335 -7.774 1.00 86.19 98 PRO A CA 1
ATOM 797 C C . PRO A 1 98 ? -2.659 -4.432 -8.234 1.00 86.19 98 PRO A C 1
ATOM 799 O O . PRO A 1 98 ? -1.966 -5.386 -7.887 1.00 86.19 98 PRO A O 1
ATOM 802 N N . VAL A 1 99 ? -2.172 -3.424 -8.967 1.00 85.56 99 VAL A N 1
ATOM 803 C CA . VAL A 1 99 ? -0.776 -3.362 -9.425 1.00 85.56 99 VAL A CA 1
ATOM 804 C C . VAL A 1 99 ? 0.168 -3.159 -8.239 1.00 85.56 99 VAL A C 1
ATOM 806 O O . VAL A 1 99 ? 1.200 -3.827 -8.165 1.00 85.56 99 VAL A O 1
ATOM 809 N N . LYS A 1 100 ? -0.212 -2.310 -7.272 1.00 88.44 100 LYS A N 1
ATOM 810 C CA . LYS A 1 100 ? 0.517 -2.149 -6.005 1.00 88.44 100 LYS A CA 1
ATOM 811 C C . LYS A 1 100 ? 0.652 -3.485 -5.275 1.00 88.44 100 LYS A C 1
ATOM 813 O O . LYS A 1 100 ? 1.775 -3.899 -5.003 1.00 88.44 100 LYS A O 1
ATOM 818 N N . ILE A 1 101 ? -0.459 -4.193 -5.053 1.00 88.75 101 ILE A N 1
ATOM 819 C CA . ILE A 1 101 ? -0.455 -5.506 -4.383 1.00 88.75 101 ILE A CA 1
ATOM 820 C C . ILE A 1 101 ? 0.449 -6.505 -5.110 1.00 88.75 101 ILE A C 1
ATOM 822 O O . ILE A 1 101 ? 1.253 -7.184 -4.475 1.00 88.75 101 ILE A O 1
ATOM 826 N N . LEU A 1 102 ? 0.353 -6.580 -6.441 1.00 87.19 102 LEU A N 1
ATOM 827 C CA . LEU A 1 102 ? 1.183 -7.486 -7.230 1.00 87.19 102 LEU A CA 1
ATOM 828 C C . LEU A 1 102 ? 2.674 -7.167 -7.068 1.00 87.19 102 LEU A C 1
ATOM 830 O O . LEU A 1 102 ? 3.473 -8.071 -6.831 1.00 87.19 102 LEU A O 1
ATOM 834 N N . SER A 1 103 ? 3.041 -5.885 -7.148 1.00 86.44 103 SER A N 1
ATOM 835 C CA . SER A 1 103 ? 4.430 -5.456 -6.964 1.00 86.44 103 SER A CA 1
ATOM 836 C C . SER A 1 103 ? 4.950 -5.767 -5.556 1.00 86.44 103 SER A C 1
ATOM 838 O O . SER A 1 103 ? 6.066 -6.259 -5.409 1.00 86.44 103 SER A O 1
ATOM 840 N N . GLU A 1 104 ? 4.126 -5.567 -4.524 1.00 87.75 104 GLU A N 1
ATOM 841 C CA . GLU A 1 104 ? 4.482 -5.857 -3.134 1.00 87.75 104 GLU A CA 1
ATOM 842 C C . GLU A 1 104 ? 4.662 -7.362 -2.899 1.00 87.75 104 GLU A C 1
ATOM 844 O O . GLU A 1 104 ? 5.617 -7.755 -2.234 1.00 87.75 104 GLU A O 1
ATOM 849 N N . ASN A 1 105 ? 3.832 -8.214 -3.509 1.00 86.94 105 ASN A N 1
ATOM 850 C CA . ASN A 1 105 ? 3.969 -9.673 -3.425 1.00 86.94 105 ASN A CA 1
ATOM 851 C C . ASN A 1 105 ? 5.262 -10.185 -4.076 1.00 86.94 105 ASN A C 1
ATOM 853 O O . ASN A 1 105 ? 5.923 -11.074 -3.533 1.00 86.94 105 ASN A O 1
ATOM 857 N N . ILE A 1 106 ? 5.645 -9.616 -5.224 1.00 87.56 106 ILE A N 1
ATOM 858 C CA . ILE A 1 106 ? 6.908 -9.961 -5.893 1.00 87.56 106 ILE A CA 1
ATOM 859 C C . ILE A 1 106 ? 8.085 -9.576 -4.993 1.00 87.56 106 ILE A C 1
ATOM 861 O O . ILE A 1 106 ? 8.962 -10.402 -4.741 1.00 87.56 106 ILE A O 1
ATOM 865 N N . ILE A 1 107 ? 8.078 -8.356 -4.446 1.00 86.50 107 ILE A N 1
ATOM 866 C CA . ILE A 1 107 ? 9.147 -7.890 -3.553 1.00 86.50 107 ILE A CA 1
ATOM 867 C C . ILE A 1 107 ? 9.201 -8.744 -2.283 1.00 86.50 107 ILE A C 1
ATOM 869 O O . ILE A 1 107 ? 10.286 -9.156 -1.891 1.00 86.50 107 ILE A O 1
ATOM 873 N N . LYS A 1 108 ? 8.053 -9.068 -1.678 1.00 86.06 108 LYS A N 1
ATOM 874 C CA . LYS A 1 108 ? 7.954 -9.935 -0.493 1.00 86.06 108 LYS A CA 1
ATOM 875 C C . LYS A 1 108 ? 8.545 -11.325 -0.735 1.00 86.06 108 LYS A C 1
ATOM 877 O O . LYS A 1 108 ? 9.160 -11.885 0.165 1.00 86.06 108 LYS A O 1
ATOM 882 N N . THR A 1 109 ? 8.397 -11.862 -1.946 1.00 85.50 109 THR A N 1
ATOM 883 C CA . THR A 1 109 ? 8.980 -13.161 -2.326 1.00 85.50 109 THR A CA 1
ATOM 884 C C . THR A 1 109 ? 10.509 -13.103 -2.376 1.00 85.50 109 THR A C 1
ATOM 886 O O . THR A 1 109 ? 11.175 -14.050 -1.971 1.00 85.50 109 THR A O 1
ATOM 889 N N . VAL A 1 110 ? 11.073 -11.989 -2.851 1.00 88.62 110 VAL A N 1
ATOM 890 C CA . VAL A 1 110 ? 12.531 -11.799 -2.960 1.00 88.62 110 VAL A CA 1
ATOM 891 C C . VAL A 1 110 ? 13.152 -11.376 -1.625 1.00 88.62 110 VAL A C 1
ATOM 893 O O . VAL A 1 110 ? 14.259 -11.789 -1.293 1.00 88.62 110 VAL A O 1
ATOM 896 N N . ASN A 1 111 ? 12.447 -10.553 -0.853 1.00 85.50 111 ASN A N 1
ATOM 897 C CA . ASN A 1 111 ? 12.891 -10.011 0.422 1.00 85.50 111 ASN A CA 1
ATOM 898 C C . ASN A 1 111 ? 11.785 -10.177 1.479 1.00 85.50 111 ASN A C 1
ATOM 900 O O . ASN A 1 111 ? 10.942 -9.288 1.631 1.00 85.50 111 ASN A O 1
ATOM 904 N N . PRO A 1 112 ? 11.800 -11.279 2.250 1.00 82.75 112 PRO A N 1
ATOM 905 C CA . PRO A 1 112 ? 10.815 -11.524 3.302 1.00 82.75 112 PRO A CA 1
ATOM 906 C C . PRO A 1 112 ? 10.767 -10.425 4.375 1.00 82.75 112 PRO A C 1
ATOM 908 O O . PRO A 1 112 ? 9.695 -10.126 4.894 1.00 82.75 112 PRO A O 1
ATOM 911 N N . SER A 1 113 ? 11.887 -9.746 4.654 1.00 82.19 113 SER A N 1
ATOM 912 C CA . SER A 1 113 ? 11.948 -8.636 5.621 1.00 82.19 113 SER A CA 1
ATOM 913 C C . SER A 1 113 ? 11.126 -7.417 5.186 1.00 82.19 113 SER A C 1
ATOM 915 O O . SER A 1 113 ? 10.765 -6.578 6.020 1.00 82.19 113 SER A O 1
ATOM 917 N N . PHE A 1 114 ? 10.791 -7.326 3.892 1.00 85.75 114 PHE A N 1
ATOM 918 C CA . PHE A 1 114 ? 9.886 -6.315 3.347 1.00 85.75 114 PHE A CA 1
ATOM 919 C C . PHE A 1 114 ? 8.455 -6.458 3.881 1.00 85.75 114 PHE A C 1
ATOM 921 O O . PHE A 1 114 ? 7.678 -5.509 3.800 1.00 85.75 114 PHE A O 1
ATOM 928 N N . ASN A 1 115 ? 8.108 -7.590 4.502 1.00 85.88 115 ASN A N 1
ATOM 929 C CA . ASN A 1 115 ? 6.791 -7.775 5.101 1.00 85.88 115 ASN A CA 1
ATOM 930 C C . ASN A 1 115 ? 6.452 -6.709 6.151 1.00 85.88 115 ASN A C 1
ATOM 932 O O . ASN A 1 115 ? 5.330 -6.216 6.206 1.00 85.88 115 ASN A O 1
ATOM 936 N N . ASN A 1 116 ? 7.457 -6.268 6.906 1.00 86.50 116 ASN A N 1
ATOM 937 C CA . ASN A 1 116 ? 7.315 -5.185 7.876 1.00 86.50 116 ASN A CA 1
ATOM 938 C C . ASN A 1 116 ? 6.914 -3.854 7.247 1.00 86.50 116 ASN A C 1
ATOM 940 O O . ASN A 1 116 ? 6.177 -3.066 7.833 1.00 86.50 116 ASN A O 1
ATOM 944 N N . GLU A 1 117 ? 7.435 -3.588 6.051 1.00 88.25 117 GLU A N 1
ATOM 945 C CA . GLU A 1 117 ? 7.089 -2.394 5.291 1.00 88.25 117 GLU A CA 1
ATOM 946 C C . GLU A 1 117 ? 5.646 -2.472 4.787 1.00 88.25 117 GLU A C 1
ATOM 948 O O . GLU A 1 117 ? 4.913 -1.488 4.854 1.00 88.25 117 GLU A O 1
ATOM 953 N N . ILE A 1 118 ? 5.216 -3.653 4.334 1.00 89.56 118 ILE A N 1
ATOM 954 C CA . ILE A 1 118 ? 3.829 -3.890 3.926 1.00 89.56 118 ILE A CA 1
ATOM 955 C C . ILE A 1 118 ? 2.890 -3.696 5.122 1.00 89.56 118 ILE A C 1
ATOM 957 O O . ILE A 1 118 ? 1.891 -2.993 4.985 1.00 89.56 118 ILE A O 1
ATOM 961 N N . LEU A 1 119 ? 3.224 -4.244 6.295 1.00 90.44 119 LEU A N 1
ATOM 962 C CA . LEU A 1 119 ? 2.434 -4.088 7.521 1.00 90.44 119 LEU A CA 1
ATOM 963 C C . LEU A 1 119 ? 2.220 -2.607 7.871 1.00 90.44 119 LEU A C 1
ATOM 965 O O . LEU A 1 119 ? 1.076 -2.162 8.014 1.00 90.44 119 LEU A O 1
ATOM 969 N N . LYS A 1 120 ? 3.309 -1.827 7.899 1.00 91.12 120 LYS A N 1
ATOM 970 C CA . LYS A 1 120 ? 3.252 -0.377 8.112 1.00 91.12 120 LYS A CA 1
ATOM 971 C C . LYS A 1 120 ? 2.350 0.301 7.085 1.00 91.12 120 LYS A C 1
ATOM 973 O O . LYS A 1 120 ? 1.430 1.022 7.464 1.00 91.12 120 LYS A O 1
ATOM 978 N N . ARG A 1 121 ? 2.531 0.023 5.792 1.00 91.06 121 ARG A N 1
ATOM 979 C CA . ARG A 1 121 ? 1.693 0.619 4.735 1.00 91.06 121 ARG A CA 1
ATOM 980 C C . ARG A 1 121 ? 0.217 0.283 4.893 1.00 91.06 121 ARG A C 1
ATOM 982 O O . ARG A 1 121 ? -0.625 1.146 4.668 1.00 91.06 121 ARG A O 1
ATOM 989 N N . ARG A 1 122 ? -0.123 -0.944 5.298 1.00 92.88 122 ARG A N 1
ATOM 990 C CA . ARG A 1 122 ? -1.520 -1.313 5.575 1.00 92.88 122 ARG A CA 1
ATOM 991 C C . ARG A 1 122 ? -2.095 -0.515 6.747 1.00 92.88 122 ARG A C 1
ATOM 993 O O . ARG A 1 122 ? -3.242 -0.091 6.650 1.00 92.88 122 ARG A O 1
ATOM 1000 N N . SER A 1 123 ? -1.315 -0.236 7.795 1.00 92.38 123 SER A N 1
ATOM 1001 C CA . SER A 1 123 ? -1.760 0.647 8.890 1.00 92.38 123 SER A CA 1
ATOM 1002 C C . SER A 1 123 ? -2.001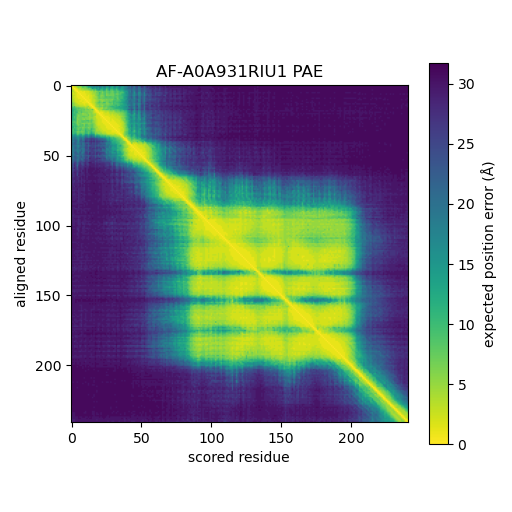 2.095 8.426 1.00 92.38 123 SER A C 1
ATOM 1004 O O . SER A 1 123 ? -3.010 2.700 8.786 1.00 92.38 123 SER A O 1
ATOM 1006 N N . GLU A 1 124 ? -1.151 2.627 7.541 1.00 92.56 124 GLU A N 1
ATOM 1007 C CA . GLU A 1 124 ? -1.326 3.960 6.942 1.00 92.56 124 GLU A CA 1
ATOM 1008 C C . GLU A 1 124 ? -2.542 4.017 6.001 1.00 92.56 124 GLU A C 1
ATOM 1010 O O . GLU A 1 124 ? -3.264 5.018 5.961 1.00 92.56 124 GLU A O 1
ATOM 1015 N N . GLU A 1 125 ? -2.808 2.934 5.262 1.00 91.12 125 GLU A N 1
ATOM 1016 C CA . GLU A 1 125 ? -4.018 2.782 4.446 1.00 91.12 125 GLU A CA 1
ATOM 1017 C C . GLU A 1 125 ? -5.278 2.794 5.325 1.00 91.12 125 GLU A C 1
ATOM 1019 O O . GLU A 1 125 ? -6.242 3.481 4.986 1.00 91.12 125 GLU A O 1
ATOM 1024 N N . ILE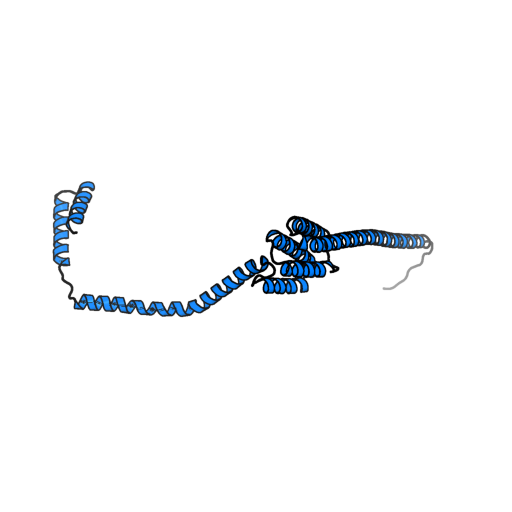 A 1 126 ? -5.267 2.101 6.471 1.00 92.38 126 ILE A N 1
ATOM 1025 C CA . ILE A 1 126 ? -6.373 2.093 7.448 1.00 92.38 126 ILE A CA 1
ATOM 1026 C C . ILE A 1 126 ? -6.613 3.496 8.012 1.00 92.38 126 ILE A C 1
ATOM 1028 O O . ILE A 1 126 ? -7.764 3.948 8.047 1.00 92.38 126 ILE A O 1
ATOM 1032 N N . LYS A 1 127 ? -5.544 4.203 8.396 1.00 91.94 127 LYS A N 1
ATOM 1033 C CA . LYS A 1 127 ? -5.610 5.598 8.848 1.00 91.94 127 LYS A CA 1
ATOM 1034 C C . LYS A 1 127 ? -6.229 6.496 7.782 1.00 91.94 127 LYS A C 1
ATOM 1036 O O . LYS A 1 127 ? -7.254 7.129 8.027 1.00 91.94 127 LYS A O 1
ATOM 1041 N N . SER A 1 128 ? -5.688 6.458 6.567 1.00 90.50 128 SER A N 1
ATOM 1042 C CA . SER A 1 128 ? -6.163 7.277 5.445 1.00 90.50 128 SER A CA 1
ATOM 1043 C C . SER A 1 128 ? -7.629 6.996 5.095 1.00 90.50 128 SER A C 1
ATOM 1045 O O . SER A 1 128 ? -8.396 7.916 4.812 1.00 90.50 128 SER A O 1
ATOM 1047 N N . LEU A 1 129 ? -8.047 5.725 5.108 1.00 89.62 129 LEU A N 1
ATOM 1048 C CA . LEU A 1 129 ? -9.439 5.343 4.855 1.00 89.62 129 LEU A CA 1
ATOM 1049 C C . LEU A 1 129 ? -10.381 5.807 5.974 1.00 89.62 129 LEU A C 1
ATOM 1051 O O . LEU A 1 129 ? -11.519 6.188 5.681 1.00 89.62 129 LEU A O 1
ATOM 1055 N N . SER A 1 130 ? -9.910 5.798 7.224 1.00 88.38 130 SER A N 1
ATOM 1056 C CA . SER A 1 130 ? -10.668 6.271 8.388 1.00 88.38 130 SER A CA 1
ATOM 1057 C C . SER A 1 130 ? -10.856 7.790 8.349 1.00 88.38 130 SER A C 1
ATOM 1059 O O . SER A 1 130 ? -11.988 8.257 8.461 1.00 88.38 130 SER A O 1
ATOM 1061 N N . GLU A 1 131 ? -9.794 8.549 8.061 1.00 87.75 131 GLU A N 1
ATOM 1062 C CA . GLU A 1 131 ? -9.843 10.010 7.877 1.00 87.75 131 GLU A CA 1
ATOM 1063 C C . GLU A 1 131 ? -10.768 10.424 6.725 1.00 87.75 131 GLU A C 1
ATOM 1065 O O . GLU A 1 131 ? -11.560 11.360 6.847 1.00 87.75 131 GLU A O 1
ATOM 1070 N N . GLN A 1 132 ? -10.723 9.694 5.606 1.00 86.56 132 GLN A N 1
ATOM 1071 C CA . GLN A 1 132 ? -11.570 9.965 4.440 1.00 86.56 132 GLN A CA 1
ATOM 1072 C C . GLN A 1 132 ? -13.024 9.498 4.614 1.00 86.56 132 GLN A C 1
ATOM 1074 O O . GLN A 1 132 ? -13.815 9.648 3.679 1.00 86.56 132 GLN A O 1
ATOM 1079 N N . LYS A 1 133 ? -13.384 8.911 5.768 1.00 79.75 133 LYS A N 1
ATOM 1080 C CA . LYS A 1 133 ? -14.714 8.337 6.052 1.00 79.75 133 LYS A CA 1
ATOM 1081 C C . LYS A 1 133 ? -15.209 7.429 4.917 1.00 79.75 133 LYS A C 1
ATOM 1083 O O . LYS A 1 133 ? -16.389 7.432 4.561 1.00 79.75 133 LYS A O 1
ATOM 1088 N N . LYS A 1 134 ? -14.275 6.691 4.307 1.00 75.50 134 LYS A N 1
ATOM 1089 C CA . LYS A 1 134 ? -14.531 5.806 3.165 1.00 75.50 134 LYS A CA 1
ATOM 1090 C C . LYS A 1 134 ? -15.374 4.604 3.594 1.00 75.50 134 LYS A C 1
ATOM 1092 O O . LYS A 1 134 ? -15.519 4.308 4.778 1.00 75.50 134 LYS A O 1
ATOM 1097 N N . ASP A 1 135 ? -15.924 3.913 2.598 1.00 75.94 135 ASP A N 1
ATOM 1098 C CA . ASP A 1 135 ? -16.775 2.736 2.778 1.00 75.94 135 ASP A CA 1
ATOM 1099 C C . ASP A 1 135 ? -16.177 1.725 3.778 1.00 75.94 135 ASP A C 1
ATOM 1101 O O . ASP A 1 135 ? -15.022 1.301 3.659 1.00 75.94 135 ASP A O 1
ATOM 1105 N N . SER A 1 136 ? -17.005 1.302 4.738 1.00 78.00 136 SER A N 1
ATOM 1106 C CA . SER A 1 136 ? -16.693 0.274 5.735 1.00 78.00 136 SER A CA 1
ATOM 1107 C C . SER A 1 136 ? -16.178 -1.045 5.142 1.00 78.00 136 SER A C 1
ATOM 1109 O O . SER A 1 136 ? -15.379 -1.721 5.790 1.00 78.00 136 SER A O 1
ATOM 1111 N N . GLY A 1 137 ? -16.579 -1.407 3.918 1.00 84.94 137 GLY A N 1
ATOM 1112 C CA . GLY A 1 137 ? -16.118 -2.625 3.250 1.00 84.94 137 GLY A CA 1
ATOM 1113 C C . GLY A 1 137 ? -14.643 -2.568 2.843 1.00 84.94 137 GLY A C 1
ATOM 1114 O O . GLY A 1 137 ? -13.912 -3.544 3.020 1.00 84.94 137 GLY A O 1
ATOM 1115 N N . LEU A 1 138 ? -14.174 -1.414 2.354 1.00 87.00 138 LEU A N 1
ATOM 1116 C CA . LEU A 1 138 ? -12.761 -1.218 2.002 1.00 87.00 138 LEU A CA 1
ATOM 1117 C C . LEU A 1 138 ? -11.885 -1.199 3.252 1.00 87.00 138 LEU A C 1
ATOM 1119 O O . LEU A 1 138 ? -10.830 -1.835 3.275 1.00 87.00 138 LEU A O 1
ATOM 1123 N N . LEU A 1 139 ? -12.348 -0.524 4.305 1.00 89.12 139 LEU A N 1
ATOM 1124 C CA . LEU A 1 139 ? -11.657 -0.499 5.589 1.00 89.12 139 LEU A CA 1
ATOM 1125 C C . LEU A 1 139 ? -11.531 -1.907 6.179 1.00 89.12 139 LEU A C 1
ATOM 1127 O O . LEU A 1 139 ? -10.436 -2.312 6.558 1.00 89.12 139 LEU A O 1
ATOM 1131 N N . GLN A 1 140 ? -12.621 -2.678 6.184 1.00 89.06 140 GLN A N 1
ATOM 1132 C CA . GLN A 1 140 ? -12.613 -4.053 6.678 1.00 89.06 140 GLN A CA 1
ATOM 1133 C C . GLN A 1 140 ? -11.631 -4.933 5.903 1.00 89.06 140 GLN A C 1
ATOM 1135 O O . GLN A 1 140 ? -10.801 -5.597 6.513 1.00 89.06 140 GLN A O 1
ATOM 1140 N N . LYS A 1 141 ? -11.648 -4.876 4.568 1.00 89.94 141 LYS A N 1
ATOM 1141 C CA . LYS A 1 141 ? -10.691 -5.632 3.750 1.00 89.94 141 LYS A CA 1
ATOM 1142 C C . LYS A 1 141 ? -9.238 -5.256 4.060 1.00 89.94 141 LYS A C 1
ATOM 1144 O O . LYS A 1 141 ? -8.349 -6.102 3.999 1.00 89.94 141 LYS A O 1
ATOM 1149 N N . THR A 1 142 ? -8.991 -3.988 4.383 1.00 90.19 142 THR A N 1
ATOM 1150 C CA . THR A 1 142 ? -7.648 -3.499 4.722 1.00 90.19 142 THR A CA 1
ATOM 1151 C C . THR A 1 142 ? -7.217 -3.970 6.112 1.00 90.19 142 THR A C 1
ATOM 1153 O O . THR A 1 142 ? -6.071 -4.380 6.269 1.00 90.19 142 THR A O 1
ATOM 1156 N N . LEU A 1 143 ? -8.135 -4.008 7.085 1.00 91.31 143 LEU A N 1
ATOM 1157 C CA . LEU A 1 143 ? -7.920 -4.602 8.414 1.00 91.31 143 LEU A CA 1
ATOM 1158 C C . LEU A 1 143 ? -7.646 -6.112 8.343 1.00 91.31 143 LEU A C 1
ATOM 1160 O O . LEU A 1 143 ? -6.750 -6.611 9.026 1.00 91.31 143 LEU A O 1
ATOM 1164 N N . ASP A 1 144 ? -8.362 -6.834 7.479 1.00 91.44 144 ASP A N 1
ATOM 1165 C CA . ASP A 1 144 ? -8.130 -8.265 7.255 1.00 91.44 144 ASP A CA 1
ATOM 1166 C C . ASP A 1 144 ? -6.738 -8.503 6.651 1.00 91.44 144 ASP A C 1
ATOM 1168 O O . ASP A 1 144 ? -6.011 -9.403 7.073 1.00 9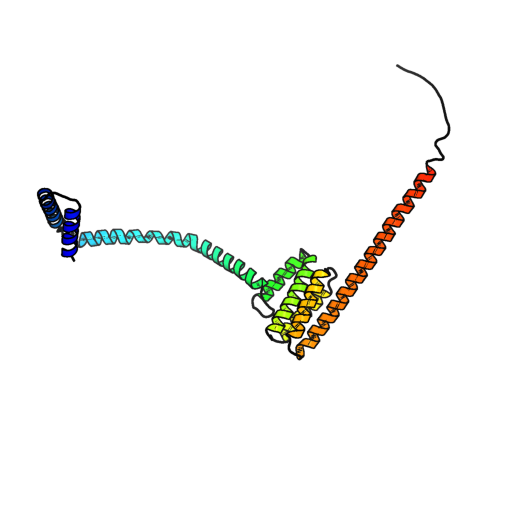1.44 144 ASP A O 1
ATOM 1172 N N . ASN A 1 145 ? -6.342 -7.676 5.677 1.00 89.69 145 ASN A N 1
ATOM 1173 C CA . ASN A 1 145 ? -5.002 -7.731 5.098 1.00 89.69 145 ASN A CA 1
ATOM 1174 C C . ASN A 1 145 ? -3.931 -7.395 6.140 1.00 89.69 145 ASN A C 1
ATOM 1176 O O . ASN A 1 145 ? -2.939 -8.107 6.221 1.00 89.69 145 ASN A O 1
ATOM 1180 N N . TYR A 1 146 ? -4.139 -6.359 6.955 1.00 92.62 146 TYR A N 1
ATOM 1181 C CA . TYR A 1 146 ? -3.229 -6.000 8.042 1.00 92.62 146 TYR A CA 1
ATOM 1182 C C . TYR A 1 146 ? -3.023 -7.168 9.015 1.00 92.62 146 TYR A C 1
ATOM 1184 O O . TYR A 1 146 ? -1.887 -7.539 9.294 1.00 92.62 146 TYR A O 1
ATOM 1192 N N . SER A 1 147 ? -4.113 -7.807 9.451 1.00 90.00 147 SER A N 1
ATOM 1193 C CA . SER A 1 147 ? -4.060 -8.948 10.375 1.00 90.00 147 SER A CA 1
ATOM 1194 C C . SER A 1 147 ? -3.254 -10.118 9.801 1.00 90.00 147 SER A C 1
ATOM 1196 O O . SER A 1 147 ? -2.420 -10.687 10.496 1.00 90.00 147 SER A O 1
ATOM 1198 N N . LYS A 1 148 ? -3.437 -10.435 8.512 1.00 89.44 148 LYS A N 1
ATOM 1199 C CA . LYS A 1 148 ? -2.662 -11.491 7.835 1.00 89.44 148 LYS A CA 1
ATOM 1200 C C . LYS A 1 148 ? -1.169 -11.188 7.782 1.00 89.44 148 LYS A C 1
ATOM 1202 O O . LYS A 1 148 ? -0.357 -12.101 7.888 1.00 89.44 148 LYS A O 1
ATOM 1207 N N . GLU A 1 149 ? -0.803 -9.923 7.584 1.00 87.12 149 GLU A N 1
ATOM 1208 C CA . GLU A 1 149 ? 0.608 -9.537 7.557 1.00 87.12 149 GLU A CA 1
ATOM 1209 C C . GLU A 1 149 ? 1.235 -9.555 8.956 1.00 87.12 149 GLU A C 1
ATOM 1211 O O . GLU A 1 149 ? 2.406 -9.914 9.090 1.00 87.12 149 GLU A O 1
ATOM 1216 N N . LEU A 1 150 ? 0.451 -9.248 9.994 1.00 87.31 150 LEU A N 1
ATOM 1217 C CA . LEU A 1 150 ? 0.888 -9.259 11.392 1.00 87.31 150 LEU A CA 1
ATOM 1218 C C . LEU A 1 150 ? 1.242 -10.671 11.895 1.00 87.31 150 LEU A C 1
ATOM 1220 O O . LEU A 1 150 ? 2.165 -10.826 12.691 1.00 87.31 150 LEU A O 1
ATOM 1224 N N . GLU A 1 151 ? 0.550 -11.704 11.406 1.00 84.38 151 GLU A N 1
ATOM 1225 C CA . GLU A 1 151 ? 0.773 -13.112 11.784 1.00 84.38 151 GLU A CA 1
ATOM 1226 C C . GLU A 1 151 ? 2.095 -13.700 11.259 1.00 84.38 151 GLU A C 1
ATOM 1228 O O . GLU A 1 151 ? 2.493 -14.805 11.637 1.00 84.38 151 GLU A O 1
ATOM 1233 N N . THR A 1 152 ? 2.807 -12.989 10.385 1.00 78.88 152 THR A N 1
ATOM 1234 C CA . THR A 1 152 ? 4.103 -13.463 9.889 1.00 78.88 152 THR A CA 1
ATOM 1235 C C . THR A 1 152 ? 5.179 -13.423 10.982 1.00 78.88 152 THR A C 1
ATOM 1237 O O . THR A 1 152 ? 5.144 -12.602 11.889 1.00 78.88 152 THR A O 1
ATOM 1240 N N . LYS A 1 153 ? 6.159 -14.337 10.910 1.00 67.06 153 LYS A N 1
ATOM 1241 C CA . LYS A 1 153 ? 7.225 -14.485 11.925 1.00 67.06 153 LYS A CA 1
ATOM 1242 C C . LYS A 1 153 ? 8.375 -13.477 11.798 1.00 67.06 153 LYS A C 1
ATOM 1244 O O . LYS A 1 153 ? 9.250 -13.435 12.650 1.00 67.06 153 LYS A O 1
ATOM 1249 N N . SER A 1 154 ? 8.434 -12.716 10.706 1.00 65.19 154 SER A N 1
ATOM 1250 C CA . SER A 1 154 ? 9.549 -11.807 10.407 1.00 65.19 154 SER A CA 1
ATOM 1251 C C . SER A 1 154 ? 9.137 -10.374 10.705 1.00 65.19 154 SER A C 1
ATOM 1253 O O . SER A 1 154 ? 9.083 -9.541 9.796 1.00 65.19 154 SER A O 1
ATOM 1255 N N . THR A 1 155 ? 8.804 -10.102 11.968 1.00 66.81 155 THR A N 1
ATOM 1256 C CA . THR A 1 155 ? 8.217 -8.816 12.341 1.00 66.81 155 THR A CA 1
ATOM 1257 C C . THR A 1 155 ? 9.167 -7.994 13.209 1.00 66.81 155 THR A C 1
ATOM 1259 O O . THR A 1 155 ? 9.626 -8.448 14.247 1.00 66.81 155 THR A O 1
ATOM 1262 N N . ASN A 1 156 ? 9.534 -6.802 12.739 1.00 76.44 156 ASN A N 1
ATOM 1263 C CA . ASN A 1 156 ? 10.448 -5.877 13.405 1.00 76.44 156 ASN A CA 1
ATOM 1264 C C . ASN A 1 156 ? 9.651 -4.987 14.366 1.00 76.44 156 ASN A C 1
ATOM 1266 O O . ASN A 1 156 ? 8.759 -4.265 13.912 1.00 76.44 156 ASN A O 1
ATOM 1270 N N . SER A 1 157 ? 10.004 -5.008 15.655 1.00 76.81 157 SER A N 1
ATOM 1271 C CA . SER A 1 157 ? 9.307 -4.291 16.734 1.00 76.81 157 SER A CA 1
ATOM 1272 C C . SER A 1 157 ? 9.045 -2.814 16.419 1.00 76.81 157 SER A C 1
ATOM 1274 O O . SER A 1 157 ? 7.912 -2.359 16.551 1.00 76.81 157 SER A O 1
ATOM 1276 N N . VAL A 1 158 ? 10.028 -2.098 15.862 1.00 82.12 158 VAL A N 1
ATOM 1277 C CA . VAL A 1 158 ? 9.909 -0.666 15.522 1.00 82.12 158 VAL A CA 1
ATOM 1278 C C . VAL A 1 158 ? 8.771 -0.410 14.531 1.00 82.12 158 VAL A C 1
ATOM 1280 O O . VAL A 1 158 ? 7.974 0.511 14.696 1.00 82.12 158 VAL A O 1
ATOM 1283 N N . LYS A 1 159 ? 8.651 -1.242 13.491 1.00 84.00 159 LYS A N 1
ATOM 1284 C CA . LYS A 1 159 ? 7.612 -1.062 12.462 1.00 84.00 159 LYS A CA 1
ATOM 1285 C C . LYS A 1 159 ? 6.228 -1.483 12.954 1.00 84.00 159 LYS A C 1
ATOM 1287 O O . LYS A 1 159 ? 5.225 -0.975 12.447 1.00 84.00 159 LYS A O 1
ATOM 1292 N N . ILE A 1 160 ? 6.158 -2.385 13.931 1.00 85.44 160 ILE A N 1
ATOM 1293 C CA . ILE A 1 160 ? 4.897 -2.773 14.574 1.00 85.44 160 ILE A CA 1
ATOM 1294 C C . ILE A 1 160 ? 4.407 -1.656 15.494 1.00 85.44 160 ILE A C 1
ATOM 1296 O O . ILE A 1 160 ? 3.228 -1.318 15.442 1.00 85.44 160 ILE A O 1
ATOM 1300 N N . GLU A 1 161 ? 5.298 -1.026 16.261 1.00 87.62 161 GLU A N 1
ATOM 1301 C CA . GLU A 1 161 ? 4.963 0.141 17.087 1.00 87.62 161 GLU A CA 1
ATOM 1302 C C . GLU A 1 161 ? 4.476 1.321 16.237 1.00 87.62 161 GLU A C 1
ATOM 1304 O O . GLU A 1 161 ? 3.433 1.910 16.530 1.00 87.62 161 GLU A O 1
ATOM 1309 N N . GLU A 1 162 ? 5.162 1.624 15.129 1.00 89.25 162 GLU A N 1
ATOM 1310 C CA . GLU A 1 162 ? 4.683 2.625 14.166 1.00 89.25 162 GLU A CA 1
ATOM 1311 C C . GLU A 1 162 ? 3.299 2.258 13.610 1.00 89.25 162 GLU A C 1
ATOM 1313 O O . GLU A 1 162 ? 2.428 3.119 13.464 1.00 89.25 162 GLU A O 1
ATOM 1318 N N . SER A 1 163 ? 3.073 0.970 13.333 1.00 89.81 163 SER A N 1
ATOM 1319 C CA . SER A 1 163 ? 1.773 0.490 12.865 1.00 89.81 163 SER A CA 1
ATOM 1320 C C . SER A 1 163 ? 0.682 0.662 13.922 1.00 89.81 163 SER A C 1
ATOM 1322 O O . SER A 1 163 ? -0.422 1.083 13.580 1.00 89.81 163 SER A O 1
ATOM 1324 N N . LYS A 1 164 ? 0.986 0.393 15.198 1.00 92.69 164 LYS A N 1
ATOM 1325 C CA . LYS A 1 164 ? 0.071 0.617 16.324 1.00 92.69 164 LYS A CA 1
ATOM 1326 C C . LYS A 1 164 ? -0.332 2.087 16.411 1.00 92.69 164 LYS A C 1
ATOM 1328 O O . LYS A 1 164 ? -1.524 2.378 16.442 1.00 92.69 164 LYS A O 1
ATOM 1333 N N . LYS A 1 165 ? 0.636 3.007 16.351 1.00 93.25 165 LYS A N 1
ATOM 1334 C CA . LYS A 1 165 ? 0.360 4.452 16.364 1.00 93.25 165 LYS A CA 1
ATOM 1335 C C . LYS A 1 165 ? -0.590 4.864 15.233 1.00 93.25 165 LYS A C 1
ATOM 1337 O O . LYS A 1 165 ? -1.552 5.591 15.460 1.00 93.25 165 LYS A O 1
ATOM 1342 N N . ASN A 1 166 ? -0.367 4.354 14.022 1.00 92.19 166 ASN A N 1
ATOM 1343 C CA . ASN A 1 166 ? -1.257 4.626 12.890 1.00 92.19 166 ASN A CA 1
ATOM 1344 C C . ASN A 1 166 ? -2.682 4.093 13.118 1.00 92.19 166 ASN A C 1
ATOM 1346 O O . ASN A 1 166 ? -3.645 4.734 12.695 1.00 92.19 166 ASN A O 1
ATOM 1350 N N . LEU A 1 167 ? -2.837 2.937 13.774 1.00 92.75 167 LEU A N 1
ATOM 1351 C CA . LEU A 1 167 ? -4.149 2.380 14.118 1.00 92.75 167 LEU A CA 1
ATOM 1352 C C . LEU A 1 167 ? -4.855 3.180 15.223 1.00 92.75 167 LEU A C 1
ATOM 1354 O O . LEU A 1 167 ? -6.069 3.365 15.143 1.00 92.75 167 LEU A O 1
ATOM 1358 N N . GLU A 1 168 ? -4.125 3.682 16.220 1.00 92.44 168 GLU A N 1
ATOM 1359 C CA . GLU A 1 168 ? -4.671 4.570 17.258 1.00 92.44 168 GLU A CA 1
ATOM 1360 C C . GLU A 1 168 ? -5.218 5.862 16.640 1.00 92.44 168 GLU A C 1
ATOM 1362 O O . GLU A 1 168 ? -6.386 6.202 16.840 1.00 92.44 168 GLU A O 1
ATOM 1367 N N . GLU A 1 169 ? -4.429 6.511 15.781 1.00 91.75 169 GLU A N 1
ATOM 1368 C CA . GLU A 1 169 ? -4.864 7.695 15.031 1.00 91.75 169 GLU A CA 1
ATOM 1369 C C . GLU A 1 169 ? -6.066 7.372 14.120 1.00 91.75 169 GLU A C 1
ATOM 1371 O O . GLU A 1 169 ? -7.017 8.152 14.010 1.00 91.75 169 GLU A O 1
ATOM 1376 N N . ALA A 1 170 ? -6.087 6.180 13.508 1.00 90.56 170 ALA A N 1
ATOM 1377 C CA . ALA A 1 170 ? -7.229 5.722 12.722 1.00 90.56 170 ALA A CA 1
ATOM 1378 C C . ALA A 1 170 ? -8.499 5.558 13.573 1.00 90.56 170 ALA A C 1
ATOM 1380 O O . ALA A 1 170 ? -9.583 5.906 13.103 1.00 90.56 170 ALA A O 1
ATOM 1381 N N . LYS A 1 171 ? -8.389 5.045 14.808 1.00 90.88 171 LYS A N 1
ATOM 1382 C CA . LYS A 1 171 ? -9.513 4.864 15.746 1.00 90.88 171 LYS A CA 1
ATOM 1383 C C . LYS A 1 171 ? -10.141 6.206 16.110 1.00 90.88 171 LYS A C 1
ATOM 1385 O O . LYS A 1 171 ? -11.369 6.313 16.114 1.00 90.88 171 LYS A O 1
ATOM 1390 N N . GLU A 1 172 ? -9.321 7.219 16.375 1.00 89.88 172 GLU A N 1
ATOM 1391 C CA . GLU A 1 172 ? -9.786 8.577 16.682 1.00 89.88 172 GLU A CA 1
ATOM 1392 C C . GLU A 1 172 ? -10.522 9.214 15.497 1.00 89.88 172 GLU A C 1
ATOM 1394 O O . GLU A 1 172 ? -11.578 9.826 15.674 1.00 89.88 172 GLU A O 1
ATOM 1399 N N . ALA A 1 173 ? -10.013 9.009 14.278 1.00 86.62 173 ALA A N 1
ATOM 1400 C CA . ALA A 1 173 ? -10.608 9.542 13.054 1.00 86.62 173 ALA A CA 1
ATOM 1401 C C . ALA A 1 173 ? -11.841 8.756 12.556 1.00 86.62 173 ALA A C 1
ATOM 1403 O O . ALA A 1 173 ? -12.598 9.256 11.716 1.00 86.62 173 ALA A O 1
ATOM 1404 N N . SER A 1 174 ? -12.057 7.526 13.037 1.00 85.62 174 SER A N 1
ATOM 1405 C CA . SER A 1 174 ? -13.098 6.632 12.517 1.00 85.62 174 SER A CA 1
ATOM 1406 C C . SER A 1 174 ? -14.495 6.904 13.075 1.00 85.62 174 SER A C 1
ATOM 1408 O O . SER A 1 174 ? -14.694 7.365 14.199 1.00 85.62 174 SER A O 1
ATOM 1410 N N . VAL A 1 175 ? -15.507 6.506 12.302 1.00 83.88 175 VAL A N 1
ATOM 1411 C CA . VAL A 1 175 ? -16.898 6.438 12.770 1.00 83.88 175 VAL A CA 1
ATOM 1412 C C . VAL A 1 175 ? -17.089 5.281 13.755 1.00 83.88 175 VAL A C 1
ATOM 1414 O O . VAL A 1 175 ? -16.448 4.239 13.630 1.00 83.88 175 VAL A O 1
ATOM 1417 N N . GLU A 1 176 ? -18.024 5.427 14.695 1.00 81.69 176 GLU A N 1
ATOM 1418 C CA . GLU A 1 176 ? -18.237 4.497 15.820 1.00 81.69 176 GLU A CA 1
ATOM 1419 C C . GLU A 1 176 ? -18.328 3.018 15.406 1.00 81.69 176 GLU A C 1
ATOM 1421 O O . GLU A 1 176 ? -17.720 2.143 16.018 1.00 81.69 176 GLU A O 1
ATOM 1426 N N . LYS A 1 177 ? -19.007 2.739 14.286 1.00 81.25 177 LYS A N 1
ATOM 1427 C CA . LYS A 1 177 ? -19.165 1.385 13.727 1.00 81.25 177 LYS A CA 1
ATOM 1428 C C . LYS A 1 177 ? -17.831 0.702 13.384 1.00 81.25 177 LYS A C 1
ATOM 1430 O O . LYS A 1 177 ? -17.744 -0.524 13.421 1.00 81.25 177 LYS A O 1
ATOM 1435 N N . ASN A 1 178 ? -16.815 1.481 13.026 1.00 83.62 178 ASN A N 1
ATOM 1436 C CA . ASN A 1 178 ? -15.509 0.991 12.598 1.00 83.62 178 ASN A CA 1
ATOM 1437 C C . ASN A 1 178 ? -14.488 0.970 13.743 1.00 83.62 178 ASN A C 1
ATOM 1439 O O . ASN A 1 178 ? -13.570 0.152 13.703 1.00 83.62 178 ASN A O 1
ATOM 1443 N N . LYS A 1 179 ? -14.674 1.803 14.780 1.00 87.75 179 LYS A N 1
ATOM 1444 C CA . LYS A 1 179 ? -13.768 1.888 15.937 1.00 87.75 179 LYS A CA 1
ATOM 1445 C C . LYS A 1 179 ? -13.528 0.537 16.593 1.00 87.75 179 LYS A C 1
ATOM 1447 O O . LYS A 1 179 ? -12.379 0.197 16.830 1.00 87.75 179 LYS A O 1
ATOM 1452 N N . LYS A 1 180 ? -14.586 -0.257 16.790 1.00 88.94 180 LYS A N 1
ATOM 1453 C CA . LYS A 1 180 ? -14.475 -1.588 17.404 1.00 88.94 180 LYS A CA 1
ATOM 1454 C C . LYS A 1 180 ? -13.520 -2.512 16.638 1.00 88.94 180 LYS A C 1
ATOM 1456 O O . LYS A 1 180 ? -12.696 -3.181 17.239 1.00 88.94 180 LYS A O 1
ATOM 1461 N N . LYS A 1 181 ? -13.587 -2.516 15.303 1.00 88.25 181 LYS A N 1
ATOM 1462 C CA . LYS A 1 181 ? -12.708 -3.364 14.479 1.00 88.25 181 LYS A CA 1
ATOM 1463 C C . LYS A 1 181 ? -11.262 -2.869 14.468 1.00 88.25 181 LYS A C 1
ATOM 1465 O O . LYS A 1 181 ? -10.343 -3.671 14.364 1.00 88.25 181 LYS A O 1
ATOM 1470 N N . ILE A 1 182 ? -11.063 -1.552 14.542 1.00 89.88 182 ILE A N 1
ATOM 1471 C CA . ILE A 1 182 ? -9.724 -0.962 14.658 1.00 89.88 182 ILE A CA 1
ATOM 1472 C C . ILE A 1 182 ? -9.136 -1.278 16.039 1.00 89.88 182 ILE A C 1
ATOM 1474 O O . ILE A 1 182 ? -7.970 -1.632 16.133 1.00 89.88 182 ILE A O 1
ATOM 1478 N N . GLU A 1 183 ? -9.949 -1.227 17.092 1.00 92.12 183 GLU A N 1
ATOM 1479 C CA . GLU A 1 183 ? -9.563 -1.591 18.457 1.00 92.12 183 GLU A CA 1
ATOM 1480 C C . GLU A 1 183 ? -9.145 -3.061 18.572 1.00 92.12 183 GLU A C 1
ATOM 1482 O O . GLU A 1 183 ? -8.074 -3.338 19.102 1.00 92.12 183 GLU A O 1
ATOM 1487 N N . GLU A 1 184 ? -9.894 -3.982 17.960 1.00 92.12 184 GLU A N 1
ATOM 1488 C CA . GLU A 1 184 ? -9.495 -5.395 17.852 1.00 92.12 184 GLU A CA 1
ATOM 1489 C C . GLU A 1 184 ? -8.138 -5.566 17.136 1.00 92.12 184 GLU A C 1
ATOM 1491 O O . GLU A 1 184 ? -7.347 -6.445 17.481 1.00 92.12 184 GLU A O 1
ATOM 1496 N N . ALA A 1 185 ? -7.837 -4.734 16.133 1.00 90.62 185 ALA A N 1
ATOM 1497 C CA . ALA A 1 185 ? -6.544 -4.764 15.450 1.00 90.62 185 ALA A CA 1
ATOM 1498 C C . ALA A 1 185 ? -5.408 -4.186 16.312 1.00 90.62 185 ALA A C 1
ATOM 1500 O O . ALA A 1 185 ? -4.296 -4.717 16.273 1.00 90.62 185 ALA A O 1
ATOM 1501 N N . ILE A 1 186 ? -5.674 -3.143 17.108 1.00 92.50 186 ILE A N 1
ATOM 1502 C CA . ILE A 1 18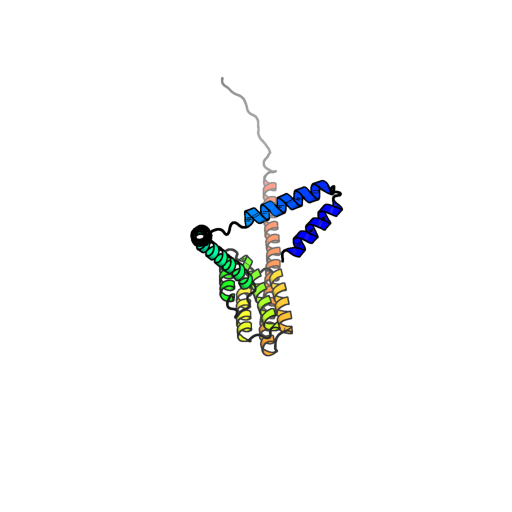6 ? -4.711 -2.584 18.072 1.00 92.50 186 ILE A CA 1
ATOM 1503 C C . ILE A 1 186 ? -4.348 -3.642 19.115 1.00 92.50 186 ILE A C 1
ATOM 1505 O O . ILE A 1 186 ? -3.166 -3.912 19.302 1.00 92.50 186 ILE A O 1
ATOM 1509 N N . GLU A 1 187 ? -5.340 -4.306 19.709 1.00 92.12 187 GLU A N 1
ATOM 1510 C CA . GLU A 1 187 ? -5.123 -5.346 20.724 1.00 92.12 187 GLU A CA 1
ATOM 1511 C C . GLU A 1 187 ? -4.263 -6.500 20.181 1.00 92.12 187 GLU A C 1
ATOM 1513 O O . GLU A 1 187 ? -3.290 -6.924 20.805 1.00 92.12 187 GLU A O 1
ATOM 1518 N N . LYS A 1 188 ? -4.549 -6.971 18.959 1.00 90.88 188 LYS A N 1
ATOM 1519 C CA . LYS A 1 188 ? -3.709 -7.983 18.293 1.00 90.88 188 LYS A CA 1
ATOM 1520 C C . LYS A 1 188 ? -2.274 -7.503 18.075 1.00 90.88 188 LYS A C 1
ATOM 1522 O O . LYS A 1 188 ? -1.342 -8.294 18.198 1.00 90.88 188 LYS A O 1
ATOM 1527 N N . THR A 1 189 ? -2.101 -6.226 17.745 1.00 88.88 189 THR A N 1
ATOM 1528 C CA . THR A 1 189 ? -0.784 -5.615 17.525 1.00 88.88 189 THR A CA 1
ATOM 1529 C C . THR A 1 189 ? 0.004 -5.534 18.829 1.00 88.88 189 THR A C 1
ATOM 1531 O O . THR A 1 189 ? 1.180 -5.886 18.847 1.00 88.88 189 THR A O 1
ATOM 1534 N N . GLU A 1 190 ? -0.640 -5.149 19.931 1.00 89.44 190 GLU A N 1
ATOM 1535 C CA . GLU A 1 190 ? -0.036 -5.125 21.268 1.00 89.44 190 GLU A CA 1
ATOM 1536 C C . GLU A 1 190 ? 0.407 -6.513 21.722 1.00 89.44 190 GLU A C 1
ATOM 1538 O O . GLU A 1 190 ? 1.555 -6.685 22.130 1.00 89.44 190 GLU A O 1
ATOM 1543 N N . ASN A 1 191 ? -0.456 -7.518 21.565 1.00 88.88 191 ASN A N 1
ATOM 1544 C CA . ASN A 1 191 ? -0.111 -8.901 21.889 1.00 88.88 191 ASN A CA 1
ATOM 1545 C C . ASN A 1 191 ? 1.100 -9.388 21.079 1.00 88.88 191 ASN A C 1
ATOM 1547 O O . ASN A 1 191 ? 1.966 -10.074 21.617 1.00 88.88 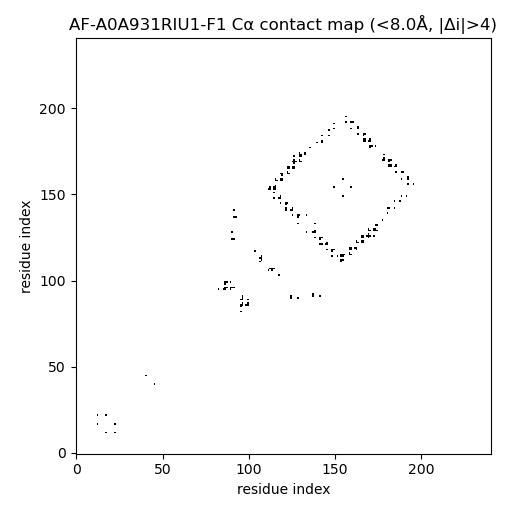191 ASN A O 1
ATOM 1551 N N . LYS A 1 192 ? 1.207 -8.985 19.804 1.00 85.69 192 LYS A N 1
ATOM 1552 C CA . LYS A 1 192 ? 2.365 -9.320 18.965 1.00 85.69 192 LYS A CA 1
ATOM 1553 C C . LYS A 1 192 ? 3.650 -8.621 19.423 1.00 85.69 192 LYS A C 1
ATOM 1555 O O . LYS A 1 192 ? 4.715 -9.227 19.364 1.00 85.69 192 LYS A O 1
ATOM 1560 N N . ILE A 1 193 ? 3.566 -7.369 19.878 1.00 85.94 193 ILE A N 1
ATOM 1561 C CA . ILE A 1 193 ? 4.716 -6.639 20.443 1.00 85.94 193 ILE A CA 1
ATOM 1562 C C . ILE A 1 193 ? 5.224 -7.346 21.707 1.00 85.94 193 ILE A C 1
ATOM 1564 O O . ILE A 1 193 ? 6.432 -7.529 21.852 1.00 85.94 193 ILE A O 1
ATOM 1568 N N . LEU A 1 194 ? 4.315 -7.783 22.585 1.00 84.69 194 LEU A N 1
ATOM 1569 C CA . LEU A 1 194 ? 4.665 -8.535 23.794 1.00 84.69 194 LEU A CA 1
ATOM 1570 C C . LEU A 1 194 ? 5.354 -9.866 23.457 1.00 84.69 194 LEU A C 1
ATOM 1572 O O . LEU A 1 194 ? 6.416 -10.147 24.001 1.00 84.69 194 LEU A O 1
ATOM 1576 N N . GLU A 1 195 ? 4.815 -10.629 22.500 1.00 83.75 195 GLU A N 1
ATOM 1577 C CA . GLU A 1 195 ? 5.412 -11.895 22.039 1.00 83.75 195 GLU A CA 1
ATOM 1578 C C . GLU A 1 195 ? 6.857 -11.707 21.543 1.00 83.75 195 GLU A C 1
ATOM 1580 O O . GLU A 1 195 ? 7.739 -12.494 21.878 1.00 83.75 195 GLU A O 1
ATOM 1585 N N . ILE A 1 196 ? 7.123 -10.636 20.789 1.00 81.00 196 ILE A N 1
ATOM 1586 C CA . ILE A 1 196 ? 8.469 -10.333 20.275 1.00 81.00 196 ILE A CA 1
ATOM 1587 C C . ILE A 1 196 ? 9.425 -9.951 21.412 1.00 81.00 196 ILE A C 1
ATOM 1589 O O . ILE A 1 196 ? 10.575 -10.389 21.420 1.00 81.00 196 ILE A O 1
ATOM 1593 N N . HIS A 1 197 ? 8.959 -9.171 22.391 1.00 76.56 197 HIS A N 1
ATOM 1594 C CA . HIS A 1 197 ? 9.775 -8.815 23.554 1.00 76.56 197 HIS A CA 1
ATOM 1595 C C . HIS A 1 197 ? 10.131 -10.029 24.425 1.00 76.56 197 HIS A C 1
ATOM 1597 O O . HIS A 1 197 ? 11.270 -10.118 24.893 1.00 76.56 197 HIS A O 1
ATOM 1603 N N . ASP A 1 198 ? 9.205 -10.974 24.599 1.00 74.88 198 ASP A N 1
ATOM 1604 C CA . ASP A 1 198 ? 9.447 -12.215 25.343 1.00 74.88 198 ASP A CA 1
ATOM 1605 C C . ASP A 1 198 ? 10.405 -13.164 24.591 1.00 74.88 198 ASP A C 1
ATOM 1607 O O . ASP A 1 198 ? 11.251 -13.824 25.209 1.00 74.88 198 ASP A O 1
ATOM 1611 N N . GLU A 1 199 ? 10.329 -13.223 23.255 1.00 66.50 199 GLU A N 1
ATOM 1612 C CA . GLU A 1 199 ? 11.278 -13.986 22.428 1.00 66.50 199 GLU A CA 1
ATOM 1613 C C . GLU A 1 199 ? 12.703 -13.408 22.488 1.00 66.50 199 GLU A C 1
ATOM 1615 O O . GLU A 1 199 ? 13.673 -14.166 22.614 1.00 66.50 199 GLU A O 1
ATOM 1620 N N . ASP A 1 200 ? 12.848 -12.080 22.448 1.00 63.41 200 ASP A N 1
ATOM 1621 C CA . ASP A 1 200 ? 14.153 -11.413 22.524 1.00 63.41 200 ASP A CA 1
ATOM 1622 C C . ASP A 1 200 ? 14.813 -11.583 23.907 1.00 63.41 200 ASP A C 1
ATOM 1624 O O . ASP A 1 200 ? 16.032 -11.788 23.991 1.00 63.41 200 ASP A O 1
ATOM 1628 N N . GLN A 1 201 ? 14.030 -11.585 24.995 1.00 59.81 201 GLN A N 1
ATOM 1629 C CA . GLN A 1 201 ? 14.546 -11.863 26.344 1.00 59.81 201 GLN A CA 1
ATOM 1630 C C . GLN A 1 201 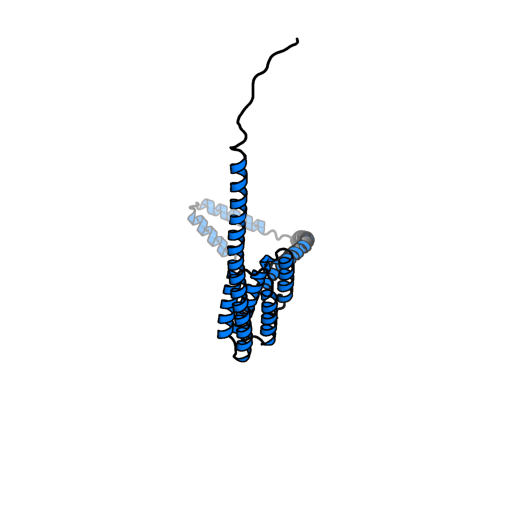? 15.014 -13.317 26.505 1.00 59.81 201 GLN A C 1
ATOM 1632 O O . GLN A 1 201 ? 16.114 -13.552 27.014 1.00 59.81 201 GLN A O 1
ATOM 1637 N N . ASN A 1 202 ? 14.250 -14.291 25.997 1.00 57.09 202 ASN A N 1
ATOM 1638 C CA . ASN A 1 202 ? 14.642 -15.705 26.038 1.00 57.09 202 ASN A CA 1
ATOM 1639 C C . ASN A 1 202 ? 15.877 -16.005 25.164 1.00 57.09 202 ASN A C 1
ATOM 1641 O O . ASN A 1 202 ? 16.744 -16.802 25.543 1.00 57.09 202 ASN A O 1
ATOM 1645 N N . ARG A 1 203 ? 16.028 -15.326 24.016 1.00 53.56 203 ARG A N 1
ATOM 1646 C CA . ARG A 1 203 ? 17.252 -15.415 23.198 1.00 53.56 203 ARG A CA 1
ATOM 1647 C C . ARG A 1 203 ? 18.478 -14.857 23.919 1.00 53.56 203 ARG A C 1
ATOM 1649 O O . ARG A 1 203 ? 19.536 -15.486 23.869 1.00 53.56 203 ARG A O 1
ATOM 1656 N N . GLY A 1 204 ? 18.338 -13.741 24.634 1.00 46.34 204 GLY A N 1
ATOM 1657 C CA . GLY A 1 204 ? 19.417 -13.170 25.448 1.00 46.34 204 GLY A CA 1
ATOM 1658 C C . GLY A 1 204 ? 19.922 -14.114 26.549 1.00 46.34 204 GLY A C 1
ATOM 1659 O O . GLY A 1 204 ? 21.115 -14.118 26.861 1.00 46.34 204 GLY A O 1
ATOM 1660 N N . GLU A 1 205 ? 19.046 -14.956 27.100 1.00 45.12 205 GLU A N 1
ATOM 1661 C CA . GLU A 1 205 ? 19.401 -15.919 28.146 1.00 45.12 205 GLU A CA 1
ATOM 1662 C C . GLU A 1 205 ? 20.083 -17.179 27.580 1.00 45.12 205 GLU A C 1
ATOM 1664 O O . GLU A 1 205 ? 21.093 -17.633 28.123 1.00 45.12 205 GLU A O 1
ATOM 1669 N N . SER A 1 206 ? 19.632 -17.677 26.422 1.00 43.53 206 SER A N 1
ATOM 1670 C CA . SER A 1 206 ? 20.252 -18.830 25.741 1.00 43.53 206 SER A CA 1
ATOM 1671 C C . SER A 1 206 ? 21.694 -18.578 25.263 1.00 43.53 206 SER A C 1
ATOM 1673 O O . SER A 1 206 ? 22.553 -19.444 25.438 1.00 43.53 206 SER A O 1
ATOM 1675 N N . ILE A 1 207 ? 22.018 -17.366 24.787 1.00 47.34 207 ILE A N 1
ATOM 1676 C CA . ILE A 1 207 ? 23.401 -16.993 24.413 1.00 47.34 207 ILE A CA 1
ATOM 1677 C C . ILE A 1 207 ? 24.311 -16.953 25.655 1.00 47.34 207 ILE A C 1
ATOM 1679 O O . ILE A 1 207 ? 25.484 -17.321 25.597 1.00 47.34 207 ILE A O 1
ATOM 1683 N N . LYS A 1 208 ? 23.776 -16.563 26.819 1.00 46.19 208 LYS A N 1
ATOM 1684 C CA . LYS A 1 208 ? 24.537 -16.521 28.079 1.00 46.19 208 LYS A CA 1
ATOM 1685 C C . LYS A 1 208 ? 24.859 -17.920 28.622 1.00 46.19 208 LYS A C 1
ATOM 1687 O O . LYS A 1 208 ? 25.860 -18.080 29.322 1.00 46.19 208 LYS A O 1
ATOM 1692 N N . ILE A 1 209 ? 24.032 -18.917 28.300 1.00 49.97 209 ILE A N 1
ATOM 1693 C CA . ILE A 1 209 ? 24.238 -20.322 28.679 1.00 49.97 209 ILE A CA 1
ATOM 1694 C C . ILE A 1 209 ? 25.281 -20.981 27.760 1.00 49.97 209 ILE A C 1
ATOM 1696 O O . ILE A 1 209 ? 26.177 -21.655 28.267 1.00 49.97 209 ILE A O 1
ATOM 1700 N N . GLU A 1 210 ? 25.251 -20.711 26.450 1.00 42.78 210 GLU A N 1
ATOM 1701 C CA . GLU A 1 210 ? 26.197 -21.299 25.483 1.00 42.78 210 GLU A CA 1
ATOM 1702 C C . GLU A 1 210 ? 27.635 -20.753 25.639 1.00 42.78 210 GLU A C 1
ATOM 1704 O O . GLU A 1 210 ? 28.610 -21.508 25.567 1.00 42.78 210 GLU A O 1
ATOM 1709 N N . VAL A 1 211 ? 27.791 -19.464 25.980 1.00 49.19 211 VAL A N 1
ATOM 1710 C CA . VAL A 1 211 ? 29.111 -18.874 26.297 1.00 49.19 211 VAL A CA 1
ATOM 1711 C C . VAL A 1 211 ? 29.690 -19.450 27.600 1.00 49.19 211 VAL A C 1
ATOM 1713 O O . VAL A 1 211 ? 30.902 -19.645 27.703 1.00 49.19 211 VAL A O 1
ATOM 1716 N N . LYS A 1 212 ? 28.845 -19.803 28.581 1.00 47.75 212 LYS A N 1
ATOM 1717 C CA . LYS A 1 212 ? 29.289 -20.451 29.830 1.00 47.75 212 LYS A CA 1
ATOM 1718 C C . LYS A 1 212 ? 29.681 -21.920 29.647 1.00 47.75 212 LYS A C 1
ATOM 1720 O O . LYS A 1 212 ? 30.608 -22.372 30.322 1.00 47.75 212 LYS A O 1
ATOM 1725 N N . SER A 1 213 ? 29.028 -22.659 28.746 1.00 50.69 213 SER A N 1
ATOM 1726 C CA . SER A 1 213 ? 29.412 -24.047 28.447 1.00 50.69 213 SER A CA 1
ATOM 1727 C C . SER A 1 213 ? 30.708 -24.143 27.642 1.00 50.69 213 SER A C 1
ATOM 1729 O O . SER A 1 213 ? 31.478 -25.068 27.865 1.00 50.69 213 SER A O 1
ATOM 1731 N N . ALA A 1 214 ? 31.006 -23.170 26.772 1.00 48.78 214 ALA A N 1
ATOM 1732 C CA . ALA A 1 214 ? 32.273 -23.143 26.034 1.00 48.78 214 ALA A CA 1
ATOM 1733 C C . ALA A 1 214 ? 33.482 -22.763 26.919 1.00 48.78 214 ALA A C 1
ATOM 1735 O O . ALA A 1 214 ? 34.598 -23.223 26.677 1.00 48.78 214 ALA A O 1
ATOM 1736 N N . GLN A 1 215 ? 33.270 -21.957 27.969 1.00 48.44 215 GLN A N 1
ATOM 1737 C CA . GLN A 1 215 ? 34.328 -21.578 28.916 1.00 48.44 215 GLN A CA 1
ATOM 1738 C C . GLN A 1 215 ? 34.674 -22.678 29.930 1.00 48.44 215 GLN A C 1
ATOM 1740 O O . GLN A 1 215 ? 35.812 -22.739 30.379 1.00 48.44 215 GLN A O 1
ATOM 1745 N N . THR A 1 216 ? 33.738 -23.571 30.263 1.00 46.66 216 THR A N 1
ATOM 1746 C CA . THR A 1 216 ? 33.991 -24.671 31.214 1.00 46.66 216 THR A CA 1
ATOM 1747 C C . THR A 1 216 ? 34.661 -25.888 30.571 1.00 46.66 216 THR A C 1
ATOM 1749 O O . THR A 1 216 ? 35.331 -26.643 31.266 1.00 46.66 216 THR A O 1
ATOM 1752 N N . SER A 1 217 ? 34.588 -26.042 29.246 1.00 49.00 217 SER A N 1
ATOM 1753 C CA . SER A 1 217 ? 35.297 -27.104 28.514 1.00 49.00 217 SER A CA 1
ATOM 1754 C C . SER A 1 217 ? 36.783 -26.818 28.245 1.00 49.00 217 SER A C 1
ATOM 1756 O O . SER A 1 217 ? 37.530 -27.756 27.987 1.00 49.00 217 SER A O 1
ATOM 1758 N N . HIS A 1 218 ? 37.246 -25.564 28.337 1.00 46.16 218 HIS A N 1
ATOM 1759 C CA . HIS A 1 218 ? 38.671 -25.230 28.157 1.00 46.16 218 HIS A CA 1
ATOM 1760 C C . HIS A 1 218 ? 39.494 -25.220 29.457 1.00 46.16 218 HIS A C 1
ATOM 1762 O O . HIS A 1 218 ? 40.721 -25.152 29.395 1.00 46.16 218 HIS A O 1
ATOM 1768 N N . GLU A 1 219 ? 38.860 -25.341 30.626 1.00 45.09 219 GLU A N 1
ATOM 1769 C CA . GLU A 1 219 ? 39.571 -25.374 31.914 1.00 45.09 219 GLU A CA 1
ATOM 1770 C C . GLU A 1 219 ? 39.924 -26.806 32.375 1.00 45.09 219 GLU A C 1
ATOM 1772 O O . GLU A 1 219 ? 40.861 -26.989 33.152 1.00 45.09 219 GLU A O 1
ATOM 1777 N N . GLU A 1 220 ? 39.284 -27.849 31.824 1.00 45.31 220 GLU A N 1
ATOM 1778 C CA . GLU A 1 220 ? 39.658 -29.252 32.096 1.00 45.31 220 GLU A CA 1
ATOM 1779 C C . GLU A 1 220 ? 40.793 -29.797 31.206 1.00 45.31 220 GLU A C 1
ATOM 1781 O O . GLU A 1 220 ? 41.458 -30.760 31.595 1.00 45.31 220 GLU A O 1
ATOM 1786 N N . GLU A 1 221 ? 41.091 -29.188 30.050 1.00 44.56 221 GLU A N 1
ATOM 1787 C CA . GLU A 1 221 ? 42.163 -29.682 29.165 1.00 44.56 221 GLU A CA 1
ATOM 1788 C C . GLU A 1 221 ? 43.563 -29.177 29.573 1.00 44.56 221 GLU A C 1
ATOM 1790 O O . GLU A 1 221 ? 44.551 -29.902 29.433 1.00 44.56 221 GLU A O 1
ATOM 1795 N N . ASN A 1 222 ? 43.664 -27.996 30.197 1.00 43.56 222 ASN A N 1
ATOM 1796 C CA . ASN A 1 222 ? 44.955 -27.448 30.637 1.00 43.56 222 ASN A CA 1
ATOM 1797 C C . ASN A 1 222 ? 45.512 -28.102 31.912 1.00 43.56 222 ASN A C 1
ATOM 1799 O O . ASN A 1 222 ? 46.724 -28.098 32.116 1.00 43.56 222 ASN A O 1
ATOM 1803 N N . ASN A 1 223 ? 44.679 -28.749 32.734 1.00 44.00 223 ASN A N 1
ATOM 1804 C CA . ASN A 1 223 ? 45.147 -29.411 33.961 1.00 44.00 223 ASN A CA 1
ATOM 1805 C C . ASN A 1 223 ? 45.691 -30.838 33.738 1.00 44.00 223 ASN A C 1
ATOM 1807 O O . ASN A 1 223 ? 46.164 -31.484 34.676 1.00 44.00 223 ASN A O 1
ATOM 1811 N N . LYS A 1 224 ? 45.656 -31.351 32.498 1.00 45.78 224 LYS A N 1
ATOM 1812 C CA . LYS A 1 224 ? 46.196 -32.680 32.150 1.00 45.78 224 LYS A CA 1
ATOM 1813 C C . LYS A 1 224 ? 47.585 -32.631 31.498 1.00 45.78 224 LYS A C 1
ATOM 1815 O O . LYS A 1 224 ? 48.247 -33.667 31.432 1.00 45.78 224 LYS A O 1
ATOM 1820 N N . ILE A 1 225 ? 48.051 -31.456 31.063 1.00 49.78 225 ILE A N 1
ATOM 1821 C CA . ILE A 1 225 ? 49.332 -31.300 30.349 1.00 49.78 225 ILE A CA 1
ATOM 1822 C C . ILE A 1 225 ? 50.511 -31.055 31.315 1.00 49.78 225 ILE A C 1
ATOM 1824 O O . ILE A 1 225 ? 51.627 -31.487 31.034 1.00 49.78 225 ILE A O 1
ATOM 1828 N N . GLU A 1 226 ? 50.285 -30.512 32.517 1.00 45.66 226 GLU A N 1
ATOM 1829 C CA . GLU A 1 226 ? 51.371 -30.211 33.475 1.00 45.66 226 GLU A CA 1
ATOM 1830 C C . GLU A 1 226 ? 51.919 -31.414 34.275 1.00 45.66 226 GLU A C 1
ATOM 1832 O O . GLU A 1 226 ? 52.878 -31.270 35.030 1.00 45.66 226 GLU A O 1
ATOM 1837 N N . LYS A 1 227 ? 51.379 -32.631 34.100 1.00 48.09 227 LYS A N 1
ATOM 1838 C CA . LYS A 1 227 ? 51.818 -33.830 34.854 1.00 48.09 227 LYS A CA 1
ATOM 1839 C C . LYS A 1 227 ? 52.597 -34.887 34.061 1.00 48.09 227 LYS A C 1
ATOM 1841 O O . LYS A 1 227 ? 52.835 -35.971 34.590 1.00 48.09 227 LYS A O 1
ATOM 1846 N N . LYS A 1 228 ? 53.014 -34.610 32.819 1.00 47.00 228 LYS A N 1
ATOM 1847 C CA . LYS A 1 228 ? 53.709 -35.601 31.964 1.00 47.00 228 LYS A CA 1
ATOM 1848 C C . LYS A 1 228 ? 54.973 -35.104 31.242 1.00 47.00 228 LYS A C 1
ATOM 1850 O O . LYS A 1 228 ? 55.366 -35.688 30.243 1.00 47.00 228 LYS A O 1
ATOM 1855 N N . GLY A 1 229 ? 55.628 -34.063 31.757 1.00 40.41 229 GLY A N 1
ATOM 1856 C CA . GLY A 1 229 ? 56.898 -33.540 31.227 1.00 40.41 229 GLY A CA 1
ATOM 1857 C C . GLY A 1 229 ? 58.117 -33.851 32.098 1.00 40.41 229 GLY A C 1
ATOM 1858 O O . GLY A 1 229 ? 59.022 -33.030 32.189 1.00 40.41 229 GLY A O 1
ATOM 1859 N N . GLY A 1 230 ? 58.108 -34.982 32.804 1.00 42.75 230 GLY A N 1
ATOM 1860 C CA . GLY A 1 230 ? 59.243 -35.463 33.581 1.00 42.75 230 GLY A CA 1
ATOM 1861 C C . GLY A 1 230 ? 59.770 -36.769 32.998 1.00 42.75 230 GLY A C 1
ATOM 1862 O O . GLY A 1 230 ? 59.001 -37.715 32.859 1.00 42.75 230 GLY A O 1
ATOM 1863 N N . HIS A 1 231 ? 61.084 -36.789 32.784 1.00 44.06 231 HIS A N 1
ATOM 1864 C CA . HIS A 1 231 ? 61.971 -37.935 32.574 1.00 44.06 231 HIS A CA 1
ATOM 1865 C C . HIS A 1 231 ? 62.274 -38.434 31.151 1.00 44.06 231 HIS A C 1
ATOM 1867 O O . HIS A 1 231 ? 61.393 -38.618 30.324 1.00 44.06 231 HIS A O 1
ATOM 1873 N N . GLU A 1 232 ? 63.574 -38.734 31.007 1.00 46.12 232 GLU A N 1
ATOM 1874 C CA . GLU A 1 232 ? 64.286 -39.488 29.966 1.00 46.12 232 GLU A CA 1
ATOM 1875 C C . GLU A 1 232 ? 64.649 -38.705 28.693 1.00 46.12 232 GLU A C 1
ATOM 1877 O O . GLU 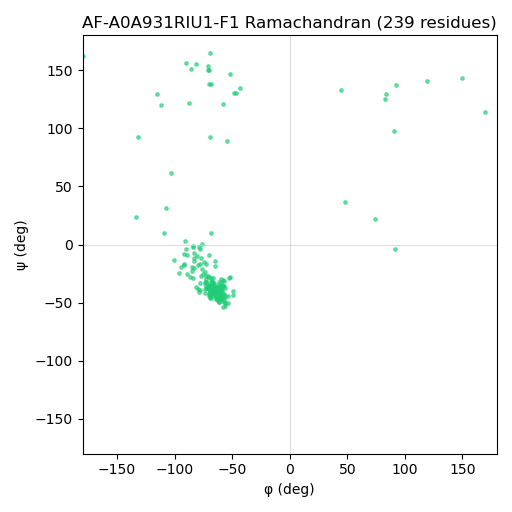A 1 232 ? 63.812 -38.091 28.050 1.00 46.12 232 GLU A O 1
ATOM 1882 N N . GLY A 1 233 ? 65.906 -38.656 28.259 1.00 41.12 233 GLY A N 1
ATOM 1883 C CA . GLY A 1 233 ? 67.079 -39.439 28.644 1.00 41.12 233 GLY A CA 1
ATOM 1884 C C . GLY A 1 233 ? 67.996 -39.562 27.425 1.00 41.12 233 GLY A C 1
ATOM 1885 O O . GLY A 1 233 ? 67.525 -39.631 26.295 1.00 41.12 233 GLY A O 1
ATOM 1886 N N . GLU A 1 234 ? 69.298 -39.518 27.675 1.00 48.38 234 GLU A N 1
ATOM 1887 C CA . GLU A 1 234 ? 70.402 -39.650 26.722 1.00 48.38 234 GLU A CA 1
ATOM 1888 C C . GLU A 1 234 ? 70.331 -40.896 25.823 1.00 48.38 234 GLU A C 1
ATOM 1890 O O . GLU A 1 234 ? 69.927 -41.967 26.270 1.00 48.38 234 GLU A O 1
ATOM 1895 N N . SER A 1 235 ? 70.817 -40.771 24.581 1.00 45.31 235 SER A N 1
ATOM 1896 C CA . SER A 1 235 ? 71.734 -41.702 23.872 1.00 45.31 235 SER A CA 1
ATOM 1897 C C . SER A 1 235 ? 71.808 -41.293 22.385 1.00 45.31 235 SER A C 1
ATOM 1899 O O . SER A 1 235 ? 70.793 -41.084 21.734 1.00 45.31 235 SER A O 1
ATOM 1901 N N . GLU A 1 236 ? 72.957 -40.835 21.887 1.00 46.91 236 GLU A N 1
ATOM 1902 C CA . GLU A 1 236 ? 74.081 -41.615 21.325 1.00 46.91 236 GLU A CA 1
ATOM 1903 C C . GLU A 1 236 ? 73.965 -41.851 19.797 1.00 46.91 236 GLU A C 1
ATOM 1905 O O . GLU A 1 236 ? 73.233 -42.703 19.315 1.00 46.91 236 GLU A O 1
ATOM 1910 N N . GLN A 1 237 ? 74.677 -40.999 19.046 1.00 46.50 237 GLN A N 1
ATOM 1911 C CA . GLN A 1 237 ? 75.760 -41.323 18.099 1.00 46.50 237 GLN A CA 1
ATOM 1912 C C . GLN A 1 237 ? 75.625 -42.507 17.106 1.00 46.50 237 GLN A C 1
ATOM 1914 O O . GLN A 1 237 ? 75.426 -43.640 17.524 1.00 46.50 237 GLN A O 1
ATOM 1919 N N . LYS A 1 238 ? 75.978 -42.210 15.830 1.00 43.78 238 LYS A N 1
ATOM 1920 C CA . LYS A 1 238 ? 76.409 -43.056 14.670 1.00 43.78 238 LYS A CA 1
ATOM 1921 C C . LYS A 1 238 ? 75.475 -42.949 13.456 1.00 43.78 238 LYS A C 1
ATOM 1923 O O . LYS A 1 238 ? 74.270 -42.942 13.629 1.00 43.78 238 LYS A O 1
ATOM 1928 N N . GLU A 1 239 ? 75.897 -42.923 12.190 1.00 49.94 239 GLU A N 1
ATOM 1929 C CA . GLU A 1 239 ? 77.175 -42.986 11.450 1.00 49.94 239 GLU A CA 1
ATOM 1930 C C . GLU A 1 239 ? 76.784 -42.881 9.946 1.00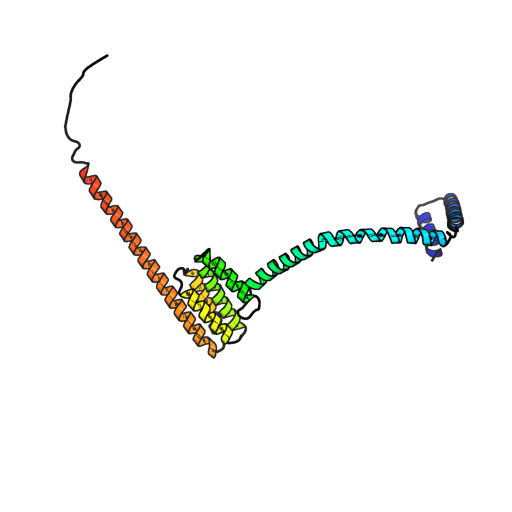 49.94 239 GLU A C 1
ATOM 1932 O O . GLU A 1 239 ? 75.643 -43.215 9.620 1.00 49.94 239 GLU A O 1
ATOM 1937 N N . LYS A 1 240 ? 77.749 -42.548 9.066 1.00 45.47 240 LYS A N 1
ATOM 1938 C CA . LYS A 1 240 ? 77.754 -42.674 7.579 1.00 45.47 240 LYS A CA 1
ATOM 1939 C C . LYS A 1 240 ? 77.088 -41.535 6.794 1.00 45.47 240 LYS A C 1
ATOM 1941 O O . LYS A 1 240 ? 75.952 -41.183 7.077 1.00 45.47 240 LYS A O 1
ATOM 1946 N N . ASP A 1 241 ? 77.691 -40.916 5.783 1.00 50.19 241 ASP A N 1
ATOM 1947 C CA . ASP A 1 241 ? 78.985 -41.032 5.086 1.00 50.19 241 ASP A CA 1
ATOM 1948 C C . ASP A 1 241 ? 79.352 -39.635 4.541 1.00 50.19 241 ASP A C 1
ATOM 1950 O O . ASP A 1 241 ? 78.414 -38.822 4.342 1.00 50.19 241 ASP A O 1
#

Secondary structure (DSSP, 8-state):
--HHHHHHHHHHHHHTT--HHHHHHHHHHHHHHHHHHT----HHHHHHHHHHHHHGGGGGGHHHHHHHHHHHHHHHHHHHHHHHHHHHTPPTTSTTHHHHHHHHHHHHHH-GGGHHHHHHHHHHHHHHHHHTT--HHHHHHHHHHHHHHHTSS---HHHHHHHHHHHHHHHHHS-HHHHHHHHHHHHHHHHHHHHHHHHHHHHHHHHHHHHHHHHHTTTTTGGGTTTS-------------

Nearest PDB structures (foldseek):
  3myf-assembly1_A  TM=4.077E-01  e=3.521E+00  Shewanella sp. W3-18-1

Radius of gyration: 45.73 Å; Cα contacts (8 Å, |Δi|>4): 127; chains: 1; bounding box: 98×111×100 Å

Foldseek 3Di:
DPPVVVVVVVVVCVVVVDDPVVVVVVVVVVVVVVVVVPPPPPPVVVVVVVVVVVVVVPPVVVVCVVCVVVVVVVVVVVCVVVLVVVLCVDAQPDPSVVVNVVVLVVVCVVPVLCLLVVLLVLLLSLLVCLLVQHDPVSNVVSLVVNLVSLPDPNYDLVSLVSSLVSLVNSLVSHDPVCNVSSVVSSVSSVVSSVVVVVVVVVVVVVVVVVVVVVVVVVVVVVVVPVPPPDDDDDDDDDDDD

Solvent-accessible surface area (backbone atoms only — not comparable to full-atom values): 13743 Å² total; per-residue (Å²): 133,68,62,68,57,55,58,48,49,54,52,54,46,62,73,72,69,64,54,73,71,61,50,55,55,49,50,50,50,52,52,50,49,52,64,61,64,64,62,78,71,50,69,66,56,54,51,52,51,51,51,57,57,58,65,65,63,69,71,71,65,64,65,53,67,70,45,48,62,54,52,51,49,50,49,50,50,47,50,52,56,54,46,50,60,53,16,70,73,40,47,85,91,41,93,42,24,65,57,32,53,53,53,50,53,55,48,33,73,78,36,60,70,48,44,33,57,50,34,30,51,35,22,50,49,43,23,53,38,22,66,66,68,50,62,68,67,55,47,48,54,40,52,56,52,32,53,61,50,63,73,48,91,62,66,52,65,71,44,50,52,54,22,41,53,30,37,53,55,16,35,72,49,30,57,76,88,51,25,61,61,39,48,55,51,41,54,54,49,49,54,50,50,50,53,52,53,54,51,54,53,55,51,58,51,53,56,58,50,55,57,52,56,59,57,59,63,61,62,64,60,64,73,65,62,82,81,73,86,76,86,87,78,92,83,84,91,88,80,90,132

Mean predicted aligned error: 20.21 Å

Sequence (241 aa):
MNKDFEDQLIRELETEGITPDEKDELFDVINMVKKTSGINRSENFKKAYLNKLSNQKKEKFFYSQIYIPALLFTFLLFILIAGTVSAQKSLPGQPLYPVKILSENIIKTVNPSFNNEILKRRSEEIKSLSEQKKDSGLLQKTLDNYSKELETKSTNSVKIEESKKNLEEAKEASVEKNKKKIEEAIEKTENKILEIHDEDQNRGESIKIEVKSAQTSHEEENNKIEKKGGHEGESEQKEKD

pLDDT: mean 72.64, std 15.96, range [40.41, 93.25]